Protein AF-A0A8T3VD41-F1 (afdb_monomer)

Sequence (323 aa):
IDLRLQTRGLYPHDEDLFFSSTNHDIENLNEHDHKKLASARAEKAINIWGKHLFPLIDSSELLIKGIRNMPQYDEKRSRSNYYGINGVVDVLTSMKINKTLEQSNLDTYDNKIIEILKKNENFRKRIAESVDEEDYEIIIDYKGMKRPPIEVSDPKSENKWESHKQQILTYSWLRSQQEDSKSIFAGIIFYLNELVPSKEDLALIKEEMKNGLIDERTLEKYKKDFELIDKWRDDDKAPELSNEFKLERSIRIINIDSKEIDKSLEKFDEVVYNIEESLINEMKGCKIQDAWKAEADERTCTACDFRTFCKNNKNKTKDFKIP

Foldseek 3Di:
DCVVCVVVVHHDDPDQAPDPDDPDPLQADAVVPVVSVVVVLVRLCCSPQVVLVVVFFPDAQDKFKDKDAQPPDDPVQFPDRIDMDIDTFGGKGKDFLPLPPDDDDCPPDPRPVVVVLCPDPQLNVVSPVPPPDGMEMEGEEEDQAFQFFPDDPDPLDDPVNLVVLLNRLLVQVRQVVDPPHGHYFKYKYFHSCLSRPHLVSLVVVLVCVVVVRHDPVLCVVQVVQNVQSVPDDSPDRRDDGDNVNSVVSRMDMHGRDPVSSVVSVVVVSVVSNLVRQLVSCVVVVHDNLVSHDPRDDPVCLVVDPCVQPRPPNPCNPPDDDDD

Nearest PDB structures (foldseek):
  3l0a-assembly1_A  TM=4.981E-01  e=1.231E+00  Agathobacter rectalis ATCC 33656
  7muv-assembly1_BC  TM=3.096E-01  e=3.312E+00  Legionella pneumophila
  6y4b-assembly1_A  TM=1.928E-01  e=6.956E+00  Candidatus Glomeribacter gigasporarum BEG34

Mean predicted aligned error: 9.88 Å

Secondary structure (DSSP, 8-state):
-HHHHHHTT----SSS-SS------GGG--GGGHHHHHHHHHHHHIIIIIHHHGGGEEEEEEEEEEEEEPTT--TTT-S-SEEEEEEEEEEEEEEE--SSSS-SSSTTS--HHHHHHHH-HHHHHHHHH-SS-SEEEEEEEEESSPPPPSS-S-TTS--HHHHHHHHHHHHHHHHTTSTT---EEEEEEEEGGGGS--HHHHHHHHHHHHTT-S-HHHHHHTHHHHHHHHH--TTSPPP---HHHHHHHHEEEEE--HHHHHHHHHHHHHHHHHHHHHHHHHHTT--HHHHS-----HHHHHH-GGGGT-TT-S---S-----

Solvent-accessible surface area (backbone atoms only — not comparable to full-atom values): 19086 Å² total; per-residue (Å²): 89,68,68,62,35,46,76,69,75,44,75,82,68,99,53,96,50,92,59,85,82,70,90,63,81,69,68,67,37,44,77,90,45,45,71,62,44,52,50,52,27,51,52,49,42,43,46,63,47,36,74,48,42,62,78,43,57,66,44,63,65,45,78,36,53,43,75,46,72,34,60,89,61,38,91,92,69,46,95,49,71,52,48,78,48,76,49,70,40,54,28,37,26,68,44,70,62,65,82,54,92,71,83,90,79,60,90,87,60,92,41,60,64,58,54,54,46,67,69,33,65,70,45,46,50,48,58,71,68,46,80,86,55,63,52,35,26,36,46,36,42,80,40,95,38,66,67,61,49,81,57,66,93,50,90,87,54,82,52,56,47,56,51,58,49,33,53,50,31,48,49,50,55,26,42,64,66,43,97,86,51,57,58,57,56,35,30,39,40,36,16,42,27,34,72,51,61,30,59,65,51,49,54,49,54,42,50,34,56,77,69,64,30,56,60,66,69,58,49,65,77,42,41,69,51,52,51,44,53,65,72,55,52,92,91,49,81,56,72,92,64,53,67,65,60,24,53,58,57,18,50,43,83,40,80,60,45,71,72,56,30,51,55,35,46,51,54,49,39,52,52,51,36,54,50,51,52,22,51,51,34,39,76,73,68,43,53,66,81,78,28,44,84,86,81,71,54,73,72,55,47,72,74,36,90,59,39,88,78,41,88,77,45,87,74,67,73,89,79,77,81,80,131

Structure (mmCIF, N/CA/C/O backbone):
data_AF-A0A8T3VD41-F1
#
_entry.id   AF-A0A8T3VD41-F1
#
loop_
_atom_site.group_PDB
_atom_site.id
_atom_site.type_symbol
_atom_site.label_atom_id
_atom_site.label_alt_id
_atom_site.label_comp_id
_atom_site.label_asym_id
_atom_site.label_entity_id
_atom_site.label_seq_id
_atom_site.pdbx_PDB_ins_code
_atom_site.Cartn_x
_atom_site.Cartn_y
_atom_site.Cartn_z
_atom_site.occupancy
_atom_site.B_iso_or_equiv
_atom_site.auth_seq_id
_atom_site.auth_comp_id
_atom_site.auth_asym_id
_atom_site.auth_atom_id
_atom_site.pdbx_PDB_model_num
ATOM 1 N N . ILE A 1 1 ? 19.962 18.721 -2.776 1.00 51.31 1 ILE A N 1
ATOM 2 C CA . ILE A 1 1 ? 19.947 17.273 -2.432 1.00 51.31 1 ILE A CA 1
ATOM 3 C C . ILE A 1 1 ? 21.318 16.820 -1.968 1.00 51.31 1 ILE A C 1
ATOM 5 O O . ILE A 1 1 ? 21.396 16.287 -0.872 1.00 51.31 1 ILE A O 1
ATOM 9 N N . ASP A 1 2 ? 22.368 17.115 -2.736 1.00 49.69 2 ASP A N 1
ATOM 10 C CA . ASP A 1 2 ? 23.751 16.765 -2.397 1.00 49.69 2 ASP A CA 1
ATOM 11 C C . ASP A 1 2 ? 24.150 17.241 -0.988 1.00 49.69 2 ASP A C 1
ATOM 13 O O . ASP A 1 2 ? 24.503 16.437 -0.137 1.00 49.69 2 ASP A O 1
ATOM 17 N N . LEU A 1 3 ? 23.862 18.504 -0.649 1.00 47.91 3 LEU A N 1
ATOM 18 C CA . LEU A 1 3 ? 24.084 19.021 0.706 1.00 47.91 3 LEU A CA 1
ATOM 19 C C . LEU A 1 3 ? 23.276 18.279 1.792 1.00 47.91 3 LEU A C 1
ATOM 21 O O . LEU A 1 3 ? 23.789 18.080 2.881 1.00 47.91 3 LEU A O 1
ATOM 25 N N . ARG A 1 4 ? 22.036 17.836 1.517 1.00 46.88 4 ARG A N 1
ATOM 26 C CA . ARG A 1 4 ? 21.167 17.150 2.503 1.00 46.88 4 ARG A CA 1
ATOM 27 C C . ARG A 1 4 ? 21.634 15.706 2.750 1.00 46.88 4 ARG A C 1
ATOM 29 O O . ARG A 1 4 ? 21.608 15.244 3.889 1.00 46.88 4 ARG A O 1
ATOM 36 N N . LEU A 1 5 ? 22.092 15.024 1.697 1.00 50.19 5 LEU A N 1
ATOM 37 C CA . LEU A 1 5 ? 22.715 13.698 1.774 1.00 50.19 5 LEU A CA 1
ATOM 38 C C . LEU A 1 5 ? 24.071 13.779 2.491 1.00 50.19 5 LEU A C 1
ATOM 40 O O . LEU A 1 5 ? 24.277 13.067 3.473 1.00 50.19 5 LEU A O 1
ATOM 44 N N . GLN A 1 6 ? 24.921 14.736 2.107 1.00 53.31 6 GLN A N 1
ATOM 45 C CA . GLN A 1 6 ? 26.216 14.992 2.745 1.00 53.31 6 GLN A CA 1
ATOM 46 C C . GLN A 1 6 ? 26.065 15.382 4.223 1.00 53.31 6 GLN A C 1
ATOM 48 O O . GLN A 1 6 ? 26.784 14.857 5.070 1.00 53.31 6 GLN A O 1
ATOM 53 N N . THR A 1 7 ? 25.075 16.214 4.583 1.00 52.34 7 THR A N 1
ATOM 54 C CA . THR A 1 7 ? 24.789 16.543 5.996 1.00 52.34 7 THR A CA 1
ATOM 55 C C . THR A 1 7 ? 24.324 15.341 6.819 1.00 52.34 7 THR A C 1
ATOM 57 O O . THR A 1 7 ? 24.419 15.373 8.041 1.00 52.34 7 THR A O 1
ATOM 60 N N . ARG A 1 8 ? 23.835 14.276 6.168 1.00 54.41 8 ARG A N 1
ATOM 61 C CA . ARG A 1 8 ? 23.461 12.999 6.797 1.00 54.41 8 ARG A CA 1
ATOM 62 C C . ARG A 1 8 ? 24.555 11.927 6.660 1.00 54.41 8 ARG A C 1
ATOM 64 O O . ARG A 1 8 ? 24.307 10.771 6.985 1.00 54.41 8 ARG A O 1
ATOM 71 N N . GLY A 1 9 ? 25.754 12.293 6.194 1.00 44.72 9 GLY A N 1
ATOM 72 C CA . GLY A 1 9 ? 26.892 11.381 6.027 1.00 44.72 9 GLY A CA 1
ATOM 73 C C . GLY A 1 9 ? 26.771 10.414 4.844 1.00 44.72 9 GLY A C 1
ATOM 74 O O . GLY A 1 9 ? 27.553 9.472 4.748 1.00 44.72 9 GLY A O 1
ATOM 75 N N . LEU A 1 10 ? 25.801 10.631 3.952 1.00 49.81 10 LEU A N 1
ATOM 76 C CA . LEU A 1 10 ? 25.605 9.842 2.742 1.00 49.81 10 LEU A CA 1
ATOM 77 C C . LEU A 1 10 ? 26.277 10.569 1.576 1.00 49.81 10 LEU A C 1
ATOM 79 O O . LEU A 1 10 ? 25.821 11.629 1.151 1.00 49.81 10 LEU A O 1
ATOM 83 N N . TYR A 1 11 ? 27.363 9.996 1.067 1.00 55.25 11 TYR A N 1
ATOM 84 C CA . TYR A 1 11 ? 28.065 10.495 -0.112 1.00 55.25 11 TYR A CA 1
ATOM 85 C C . TYR A 1 11 ? 27.553 9.715 -1.327 1.00 55.25 11 TYR A C 1
ATOM 87 O O . TYR A 1 11 ? 27.886 8.534 -1.449 1.00 55.25 11 TYR A O 1
ATOM 95 N N . PRO A 1 12 ? 26.689 10.298 -2.179 1.00 49.88 12 PRO A N 1
ATOM 96 C CA . PRO A 1 12 ? 26.281 9.622 -3.404 1.00 49.88 12 PRO A CA 1
ATOM 97 C C . PRO A 1 12 ? 27.532 9.354 -4.253 1.00 49.88 12 PRO A C 1
ATOM 99 O O . PRO A 1 12 ? 28.329 10.259 -4.482 1.00 49.88 12 PRO A O 1
ATOM 102 N N . HIS A 1 13 ? 27.739 8.099 -4.657 1.00 47.66 13 HIS A N 1
ATOM 103 C CA . HIS A 1 13 ? 28.838 7.739 -5.551 1.00 47.66 13 HIS A CA 1
ATOM 104 C C . HIS A 1 13 ? 28.592 8.356 -6.937 1.00 47.66 13 HIS A C 1
ATOM 106 O O . HIS A 1 13 ? 27.463 8.337 -7.421 1.00 47.66 13 HIS A O 1
ATOM 112 N N . ASP A 1 14 ? 29.652 8.855 -7.578 1.00 52.25 14 ASP A N 1
ATOM 113 C CA . ASP A 1 14 ? 29.629 9.458 -8.925 1.00 52.25 14 ASP A CA 1
ATOM 114 C C . ASP A 1 14 ? 29.294 8.471 -10.068 1.00 52.25 14 ASP A C 1
ATOM 116 O O . ASP A 1 14 ? 29.260 8.864 -11.232 1.00 52.25 14 ASP A O 1
ATOM 120 N N . GLU A 1 15 ? 29.007 7.200 -9.769 1.00 52.16 15 GLU A N 1
ATOM 121 C CA . GLU A 1 15 ? 28.571 6.209 -10.757 1.00 52.16 15 GLU A CA 1
ATOM 122 C C . GLU A 1 15 ? 27.227 5.590 -10.344 1.00 52.16 15 GLU A C 1
ATOM 124 O O . GLU A 1 15 ? 27.006 5.279 -9.176 1.00 52.16 15 GLU A O 1
ATOM 129 N N . ASP A 1 16 ? 26.333 5.437 -11.327 1.00 52.41 16 ASP A N 1
ATOM 130 C CA . ASP A 1 16 ? 24.881 5.170 -11.291 1.00 52.41 16 ASP A CA 1
ATOM 131 C C . ASP A 1 16 ? 24.367 3.931 -10.511 1.00 52.41 16 ASP A C 1
ATOM 133 O O . ASP A 1 16 ? 23.236 3.478 -10.725 1.00 52.41 16 ASP A O 1
ATOM 137 N N . LEU A 1 17 ? 25.149 3.349 -9.603 1.00 50.03 17 LEU A N 1
ATOM 138 C CA . LEU A 1 17 ? 24.827 2.115 -8.897 1.00 50.03 17 LEU A CA 1
ATOM 139 C C . LEU A 1 17 ? 25.284 2.166 -7.430 1.00 50.03 17 LEU A C 1
ATOM 141 O O . LEU A 1 17 ? 26.463 2.324 -7.133 1.00 50.03 17 LEU A O 1
ATOM 145 N N . PHE A 1 18 ? 24.357 1.930 -6.496 1.00 51.09 18 PHE A N 1
ATOM 146 C CA . PHE A 1 18 ? 24.682 1.704 -5.079 1.00 51.09 18 PHE A CA 1
ATOM 147 C C . PHE A 1 18 ? 25.322 0.321 -4.845 1.00 51.09 18 PHE A C 1
ATOM 149 O O . PHE A 1 18 ? 25.942 0.095 -3.808 1.00 51.09 18 PHE A O 1
ATOM 156 N N . PHE A 1 19 ? 25.192 -0.595 -5.812 1.00 48.22 19 PHE A N 1
ATOM 157 C CA . PHE A 1 19 ? 25.800 -1.927 -5.823 1.00 48.22 19 PHE A CA 1
ATOM 158 C C . PHE A 1 19 ? 26.311 -2.257 -7.229 1.00 48.22 19 PHE A C 1
ATOM 160 O O . PHE A 1 19 ? 25.557 -2.119 -8.192 1.00 48.22 19 PHE A O 1
ATOM 167 N N . SER A 1 20 ? 27.560 -2.722 -7.369 1.00 46.75 20 SER A N 1
ATOM 168 C CA . SER A 1 20 ? 28.065 -3.174 -8.672 1.00 46.75 20 SER A CA 1
ATOM 169 C C . SER A 1 20 ? 27.221 -4.350 -9.157 1.00 46.75 20 SER A C 1
ATOM 171 O O . SER A 1 20 ? 27.163 -5.375 -8.472 1.00 46.75 20 SER A O 1
ATOM 173 N N . SER A 1 21 ? 26.607 -4.216 -10.333 1.00 44.81 21 SER A N 1
ATOM 174 C CA . SER A 1 21 ? 25.837 -5.285 -10.963 1.00 44.81 21 SER A CA 1
ATOM 175 C C . SER A 1 21 ? 26.750 -6.483 -11.191 1.00 44.81 21 SER A C 1
ATOM 177 O O . SER A 1 21 ? 27.551 -6.511 -12.125 1.00 44.81 21 SER A O 1
ATOM 179 N N . THR A 1 22 ? 26.663 -7.485 -10.324 1.00 44.53 22 THR A N 1
ATOM 180 C CA . THR A 1 22 ? 27.195 -8.797 -10.673 1.00 44.53 22 THR A CA 1
ATOM 181 C C . THR A 1 22 ? 26.236 -9.354 -11.717 1.00 44.53 22 THR A C 1
ATOM 183 O O . THR A 1 22 ? 25.034 -9.424 -11.474 1.00 44.53 22 THR A O 1
ATOM 186 N N . ASN A 1 23 ? 26.746 -9.661 -12.915 1.00 43.88 23 ASN A N 1
ATOM 187 C CA . ASN A 1 23 ? 26.006 -10.302 -14.008 1.00 43.88 23 ASN A CA 1
ATOM 188 C C . ASN A 1 23 ? 25.562 -11.712 -13.585 1.00 43.88 23 ASN A C 1
ATOM 190 O O . ASN A 1 23 ? 26.084 -12.723 -14.049 1.00 43.88 23 ASN A O 1
ATOM 194 N N . HIS A 1 24 ? 24.637 -11.792 -12.643 1.00 49.75 24 HIS A N 1
ATOM 195 C CA . HIS A 1 24 ? 23.852 -12.978 -12.406 1.00 49.75 24 HIS A CA 1
ATOM 196 C C . HIS A 1 24 ? 22.728 -12.977 -13.440 1.00 49.75 24 HIS A C 1
ATOM 198 O O . HIS A 1 24 ? 22.144 -11.928 -13.712 1.00 49.75 24 HIS A O 1
ATOM 204 N N . ASP A 1 25 ? 22.429 -14.139 -14.023 1.00 54.84 25 ASP A N 1
ATOM 205 C CA . ASP A 1 25 ? 21.237 -14.364 -14.848 1.00 54.84 25 ASP A CA 1
ATOM 206 C C . ASP A 1 25 ? 19.974 -14.185 -13.978 1.00 54.84 25 ASP A C 1
ATOM 208 O O . ASP A 1 25 ? 19.324 -15.140 -13.560 1.00 54.84 25 ASP A O 1
ATOM 212 N N . ILE A 1 26 ? 19.656 -12.932 -13.644 1.00 58.88 26 ILE A N 1
ATOM 213 C CA . ILE A 1 26 ? 18.517 -12.516 -12.815 1.00 58.88 26 ILE A CA 1
ATOM 214 C C . ILE A 1 26 ? 17.196 -12.752 -13.567 1.00 58.88 26 ILE A C 1
ATOM 216 O O . ILE A 1 26 ? 16.134 -12.866 -12.963 1.00 58.88 26 ILE A O 1
ATOM 220 N N . GLU A 1 27 ? 17.268 -12.883 -14.891 1.00 56.31 27 GLU A N 1
ATOM 221 C CA . GLU A 1 27 ? 16.129 -13.019 -15.799 1.00 56.31 27 GLU A CA 1
ATOM 222 C C . GLU A 1 27 ? 15.456 -14.398 -15.770 1.00 56.31 27 GLU A C 1
ATOM 224 O O . GLU A 1 27 ? 14.461 -14.585 -16.451 1.00 56.31 27 GLU A O 1
ATOM 229 N N . ASN A 1 28 ? 15.966 -15.377 -15.015 1.00 63.16 28 ASN A N 1
ATOM 230 C CA . ASN A 1 28 ? 15.421 -16.745 -14.983 1.00 63.16 28 ASN A CA 1
ATOM 231 C C . ASN A 1 28 ? 15.150 -17.268 -13.566 1.00 63.16 28 ASN A C 1
ATOM 233 O O . ASN A 1 28 ? 15.200 -18.472 -13.319 1.00 63.16 28 ASN A O 1
ATOM 237 N N . LEU A 1 29 ? 14.896 -16.368 -12.620 1.00 70.44 29 LEU A N 1
ATOM 238 C CA . LEU A 1 29 ? 14.692 -16.740 -11.225 1.00 70.44 29 LEU A CA 1
ATOM 239 C C . LEU A 1 29 ? 13.253 -17.214 -10.967 1.00 70.44 29 LEU A C 1
ATOM 241 O O . LEU A 1 29 ? 12.282 -16.553 -11.343 1.00 70.44 29 LEU A O 1
ATOM 245 N N . ASN A 1 30 ? 13.143 -18.337 -10.260 1.00 71.06 30 ASN A N 1
ATOM 246 C CA . ASN A 1 30 ? 11.885 -18.888 -9.752 1.00 71.06 30 ASN A CA 1
ATOM 247 C C . ASN A 1 30 ? 11.777 -18.631 -8.243 1.00 71.06 30 ASN A C 1
ATOM 249 O O . ASN A 1 30 ? 12.790 -18.409 -7.570 1.00 71.06 30 ASN A O 1
ATOM 253 N N . GLU A 1 31 ? 10.576 -18.740 -7.672 1.00 69.62 31 GLU A N 1
ATOM 254 C CA . GLU A 1 31 ? 10.380 -18.583 -6.220 1.00 69.62 31 GLU A CA 1
ATOM 255 C C . GLU A 1 31 ? 11.179 -19.602 -5.384 1.00 69.62 31 GLU A C 1
ATOM 257 O O . GLU A 1 31 ? 11.564 -19.320 -4.246 1.00 69.62 31 GLU A O 1
ATOM 262 N N . HIS A 1 32 ? 11.514 -20.762 -5.957 1.00 62.81 32 HIS A N 1
ATOM 263 C CA . HIS A 1 32 ? 12.369 -21.764 -5.314 1.00 62.81 32 HIS A CA 1
ATOM 264 C C . HIS A 1 32 ? 13.800 -21.260 -5.029 1.00 62.81 32 HIS A C 1
ATOM 266 O O . HIS A 1 32 ? 14.394 -21.645 -4.018 1.00 62.81 32 HIS A O 1
ATOM 272 N N . ASP A 1 33 ? 14.315 -20.319 -5.828 1.00 65.06 33 ASP A N 1
ATOM 273 C CA . ASP A 1 33 ? 15.608 -19.646 -5.632 1.00 65.06 33 ASP A CA 1
ATOM 274 C C . ASP A 1 33 ? 15.483 -18.389 -4.749 1.00 65.06 33 ASP A C 1
ATOM 276 O O . ASP A 1 33 ? 16.160 -17.377 -4.960 1.00 65.06 33 ASP A O 1
ATOM 280 N N . HIS A 1 34 ? 14.621 -18.449 -3.726 1.00 63.72 34 HIS A N 1
ATOM 281 C CA . HIS A 1 34 ? 14.201 -17.311 -2.899 1.00 63.72 34 HIS A CA 1
ATOM 282 C C . HIS A 1 34 ? 15.337 -16.379 -2.446 1.00 63.72 34 HIS A C 1
ATOM 284 O O . HIS A 1 34 ? 15.158 -15.165 -2.455 1.00 63.72 34 HIS A O 1
ATOM 290 N N . LYS A 1 35 ? 16.521 -16.904 -2.088 1.00 65.81 35 LYS A N 1
ATOM 291 C CA . LYS A 1 35 ? 17.666 -16.071 -1.673 1.00 65.81 35 LYS A CA 1
ATOM 292 C C . LYS A 1 35 ? 18.193 -15.201 -2.811 1.00 65.81 35 LYS A C 1
ATOM 294 O O . LYS A 1 35 ? 18.404 -14.012 -2.610 1.00 65.81 35 LYS A O 1
ATOM 299 N N . LYS A 1 36 ? 18.376 -15.775 -4.004 1.00 78.44 36 LYS A N 1
ATOM 300 C CA . LYS A 1 36 ? 18.867 -15.040 -5.179 1.00 78.44 36 LYS A CA 1
ATOM 301 C C . LYS A 1 36 ? 17.829 -14.032 -5.660 1.00 78.44 36 LYS A C 1
ATOM 303 O O . LYS A 1 36 ? 18.179 -12.897 -5.959 1.00 78.44 36 LYS A O 1
ATOM 308 N N . LEU A 1 37 ? 16.557 -14.430 -5.673 1.00 81.19 37 LEU A N 1
ATOM 309 C CA . LEU A 1 37 ? 15.448 -13.574 -6.093 1.00 81.19 37 LEU A CA 1
ATOM 310 C C . LEU A 1 37 ? 15.221 -12.399 -5.136 1.00 81.19 37 LEU A C 1
ATOM 312 O O . LEU A 1 37 ? 15.071 -11.266 -5.589 1.00 81.19 37 LEU A O 1
ATOM 316 N N . ALA A 1 38 ? 15.257 -12.636 -3.823 1.00 80.69 38 ALA A N 1
ATOM 317 C CA . ALA A 1 38 ? 15.150 -11.572 -2.828 1.00 80.69 38 ALA A CA 1
ATOM 318 C C . ALA A 1 38 ? 16.315 -10.577 -2.938 1.00 80.69 38 ALA A C 1
ATOM 320 O O . ALA A 1 38 ? 16.079 -9.370 -2.959 1.00 80.69 38 ALA A O 1
ATOM 321 N N . SER A 1 39 ? 17.553 -11.068 -3.077 1.00 82.81 39 SER A N 1
ATOM 322 C CA . SER A 1 39 ? 18.726 -10.213 -3.289 1.00 82.81 39 SER A CA 1
ATOM 323 C C . SER A 1 39 ? 18.621 -9.399 -4.579 1.00 82.81 39 SER A C 1
ATOM 325 O O . SER A 1 39 ? 18.827 -8.191 -4.539 1.00 82.81 39 SER A O 1
ATOM 327 N N . ALA A 1 40 ? 18.226 -10.018 -5.696 1.00 85.19 40 ALA A N 1
ATOM 328 C CA . ALA A 1 40 ? 18.072 -9.327 -6.974 1.00 85.19 40 ALA A CA 1
ATOM 329 C C . ALA A 1 40 ? 16.982 -8.243 -6.931 1.00 85.19 40 ALA A C 1
ATOM 331 O O . ALA A 1 40 ? 17.179 -7.141 -7.445 1.00 85.19 40 ALA A O 1
ATOM 332 N N . ARG A 1 41 ? 15.842 -8.527 -6.282 1.00 88.94 41 ARG A N 1
ATOM 333 C CA . ARG A 1 41 ? 14.764 -7.547 -6.072 1.00 88.94 41 ARG A CA 1
ATOM 334 C C . ARG A 1 41 ? 15.229 -6.381 -5.205 1.00 88.94 41 ARG A C 1
ATOM 336 O O . ARG A 1 41 ? 14.977 -5.235 -5.566 1.00 88.94 41 ARG A O 1
ATOM 343 N N . ALA A 1 42 ? 15.929 -6.654 -4.103 1.00 87.62 42 ALA A N 1
ATOM 344 C CA . ALA A 1 42 ? 16.472 -5.615 -3.231 1.00 87.62 42 ALA A CA 1
ATOM 345 C C . ALA A 1 42 ? 17.497 -4.736 -3.965 1.00 87.62 42 ALA A C 1
ATOM 347 O O . ALA A 1 42 ? 17.388 -3.512 -3.944 1.00 87.62 42 ALA A O 1
ATOM 348 N N . GLU A 1 43 ? 18.443 -5.349 -4.679 1.00 86.62 43 GLU A N 1
ATOM 349 C CA . GLU A 1 43 ? 19.454 -4.637 -5.462 1.00 86.62 43 GLU A CA 1
ATOM 350 C C . GLU A 1 43 ? 18.809 -3.746 -6.532 1.00 86.62 43 GLU A C 1
ATOM 352 O O . GLU A 1 43 ? 19.117 -2.554 -6.626 1.00 86.62 43 GLU A O 1
ATOM 357 N N . LYS A 1 44 ? 17.859 -4.285 -7.310 1.00 89.81 44 LYS A N 1
ATOM 358 C CA . LYS A 1 44 ? 17.145 -3.492 -8.318 1.00 89.81 44 LYS A CA 1
ATOM 359 C C . LYS A 1 44 ? 16.306 -2.385 -7.699 1.00 89.81 44 LYS A C 1
ATOM 361 O O . LYS A 1 44 ? 16.323 -1.280 -8.233 1.00 89.81 44 LYS A O 1
ATOM 366 N N . ALA A 1 45 ? 15.631 -2.628 -6.580 1.00 91.75 45 ALA A N 1
ATOM 367 C CA . ALA A 1 45 ? 14.868 -1.599 -5.881 1.00 91.75 45 ALA A CA 1
ATOM 368 C C . ALA A 1 45 ? 15.756 -0.439 -5.412 1.00 91.75 45 ALA A C 1
ATOM 370 O O . ALA A 1 45 ? 15.404 0.720 -5.626 1.00 91.75 45 ALA A O 1
ATOM 371 N N . ILE A 1 46 ? 16.925 -0.727 -4.834 1.00 89.00 46 ILE A N 1
ATOM 372 C CA . ILE A 1 46 ? 17.852 0.312 -4.365 1.00 89.00 46 ILE A CA 1
ATOM 373 C C . ILE A 1 46 ? 18.431 1.098 -5.548 1.00 89.00 46 ILE A C 1
ATOM 375 O O . ILE A 1 46 ? 18.431 2.328 -5.529 1.00 89.00 46 ILE A O 1
ATOM 379 N N . ASN A 1 47 ? 18.864 0.413 -6.606 1.00 87.31 47 ASN A N 1
ATOM 380 C CA . ASN A 1 47 ? 19.459 1.071 -7.771 1.00 87.31 47 ASN A CA 1
ATOM 381 C C . ASN A 1 47 ? 18.440 1.892 -8.584 1.00 87.31 47 ASN A C 1
ATOM 383 O O . ASN A 1 47 ? 18.788 2.923 -9.161 1.00 87.31 47 ASN A O 1
ATOM 387 N N . ILE A 1 48 ? 17.177 1.460 -8.626 1.00 90.62 48 ILE A N 1
ATOM 388 C CA . ILE A 1 48 ? 16.117 2.142 -9.375 1.00 90.62 48 ILE A CA 1
ATOM 389 C C . ILE A 1 48 ? 15.425 3.200 -8.515 1.00 90.62 48 ILE A C 1
ATOM 391 O O . ILE A 1 48 ? 15.463 4.382 -8.850 1.00 90.62 48 ILE A O 1
ATOM 395 N N . TRP A 1 49 ? 14.790 2.797 -7.413 1.00 92.25 49 TRP A N 1
ATOM 396 C CA . TRP A 1 49 ? 14.003 3.699 -6.572 1.00 92.25 49 TRP A CA 1
ATOM 397 C C . TRP A 1 49 ? 14.828 4.351 -5.472 1.00 92.25 49 TRP A C 1
ATOM 399 O O . TRP A 1 49 ? 14.582 5.515 -5.171 1.00 92.25 49 TRP A O 1
ATOM 409 N N . GLY A 1 50 ? 15.827 3.664 -4.909 1.00 88.94 50 GLY A N 1
ATOM 410 C CA . GLY A 1 50 ? 16.629 4.176 -3.790 1.00 88.94 50 GLY A CA 1
ATOM 411 C C . GLY A 1 50 ? 17.263 5.539 -4.076 1.00 88.94 50 GLY A C 1
ATOM 412 O O . GLY A 1 50 ? 17.127 6.455 -3.266 1.00 88.94 50 GLY A O 1
ATOM 413 N N . LYS A 1 51 ? 17.831 5.735 -5.274 1.00 83.81 51 LYS A N 1
ATOM 414 C CA . LYS A 1 51 ? 18.410 7.027 -5.691 1.00 83.81 51 LYS A CA 1
ATOM 415 C C . LYS A 1 51 ? 17.404 8.186 -5.692 1.00 83.81 51 LYS A C 1
ATOM 417 O O . LYS A 1 51 ? 17.743 9.311 -5.337 1.00 83.81 51 LYS A O 1
ATOM 422 N N . HIS A 1 52 ? 16.148 7.906 -6.033 1.00 86.19 52 HIS A N 1
ATOM 423 C CA . HIS A 1 52 ? 15.075 8.900 -6.043 1.00 86.19 52 HIS A CA 1
ATOM 424 C C . HIS A 1 52 ? 14.406 9.051 -4.674 1.00 86.19 52 HIS A C 1
ATOM 426 O O . HIS A 1 52 ? 13.921 10.130 -4.341 1.00 86.19 52 HIS A O 1
ATOM 432 N N . LEU A 1 53 ? 14.391 7.992 -3.870 1.00 89.31 53 LEU A N 1
ATOM 433 C CA . LEU A 1 53 ? 13.672 7.942 -2.609 1.00 89.31 53 LEU A CA 1
ATOM 434 C C . LEU A 1 53 ? 14.499 8.457 -1.436 1.00 89.31 53 LEU A C 1
ATOM 436 O O . LEU A 1 53 ? 14.000 9.276 -0.674 1.00 89.31 53 LEU A O 1
ATOM 440 N N . PHE A 1 54 ? 15.768 8.057 -1.310 1.00 86.88 54 PHE A N 1
ATOM 441 C CA . PHE A 1 54 ? 16.633 8.462 -0.194 1.00 86.88 54 PHE A CA 1
ATOM 442 C C . PHE A 1 54 ? 16.706 9.982 0.023 1.00 86.88 54 PHE A C 1
ATOM 444 O O . PHE A 1 54 ? 16.620 10.411 1.175 1.00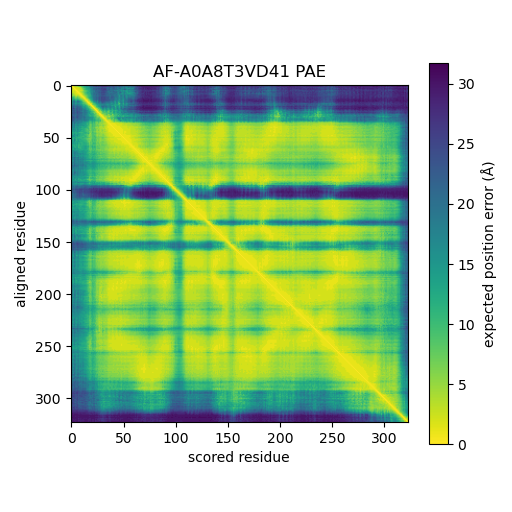 86.88 54 PHE A O 1
ATOM 451 N N . PRO A 1 55 ? 16.775 10.830 -1.024 1.00 83.81 55 PRO A N 1
ATOM 452 C CA . PRO A 1 55 ? 16.725 12.284 -0.853 1.00 83.81 55 PRO A CA 1
ATOM 453 C C . PRO A 1 55 ? 15.413 12.825 -0.270 1.00 83.81 55 PRO A C 1
ATOM 455 O O . PRO A 1 55 ? 15.392 13.945 0.247 1.00 83.81 55 PRO A O 1
ATOM 458 N N . LEU A 1 56 ? 14.323 12.070 -0.416 1.00 85.25 56 LEU A N 1
ATOM 459 C CA . LEU A 1 56 ? 12.968 12.443 -0.019 1.00 85.25 56 LEU A CA 1
ATOM 460 C C . LEU A 1 56 ? 12.588 11.901 1.365 1.00 85.25 56 LEU A C 1
ATOM 462 O O . LEU A 1 56 ? 11.589 12.351 1.922 1.00 85.25 56 LEU A O 1
ATOM 466 N N . ILE A 1 57 ? 13.346 10.958 1.933 1.00 87.81 57 ILE A N 1
ATOM 467 C CA . ILE A 1 57 ? 13.049 10.404 3.260 1.00 87.81 57 ILE A CA 1
ATOM 468 C C . ILE A 1 57 ? 13.215 11.505 4.307 1.00 87.81 57 ILE A C 1
ATOM 470 O O . ILE A 1 57 ? 14.308 12.048 4.505 1.00 87.81 57 ILE A O 1
ATOM 474 N N . ASP A 1 58 ? 12.127 11.820 4.999 1.00 89.00 58 ASP A N 1
ATOM 475 C CA . ASP A 1 58 ? 12.163 12.668 6.181 1.00 89.00 58 ASP A CA 1
ATOM 476 C C . ASP A 1 58 ? 12.272 11.813 7.443 1.00 89.00 58 ASP A C 1
ATOM 478 O O . ASP A 1 58 ? 13.204 12.005 8.222 1.00 89.00 58 ASP A O 1
ATOM 482 N N . SER A 1 59 ? 11.405 10.800 7.548 1.00 91.38 59 SER A N 1
ATOM 483 C CA . SER A 1 59 ? 11.413 9.768 8.588 1.00 91.38 59 SER A CA 1
ATOM 484 C C . SER A 1 59 ? 11.165 8.381 7.985 1.00 91.38 59 SER A C 1
ATOM 486 O O . SER A 1 59 ? 10.508 8.253 6.952 1.00 91.38 59 SER A O 1
ATOM 488 N N . SER A 1 60 ? 11.666 7.337 8.642 1.00 92.62 60 SER A N 1
ATOM 489 C CA . SER A 1 60 ? 11.413 5.930 8.307 1.00 92.62 60 SER A CA 1
ATOM 490 C C . SER A 1 60 ? 10.932 5.167 9.536 1.00 92.62 60 SER A C 1
ATOM 492 O O . SER A 1 60 ? 11.333 5.512 10.647 1.00 92.62 60 SER A O 1
ATOM 494 N N . GLU A 1 61 ? 10.112 4.136 9.332 1.00 93.06 61 GLU A N 1
ATOM 495 C CA . GLU A 1 61 ? 9.511 3.317 10.400 1.00 93.06 61 GLU A CA 1
ATOM 496 C C . GLU A 1 61 ? 8.794 4.163 11.470 1.00 93.06 61 GLU A C 1
ATOM 498 O O . GLU A 1 61 ? 8.932 3.966 12.679 1.00 93.06 61 GLU A O 1
ATOM 503 N N . LEU A 1 62 ? 8.023 5.155 11.018 1.00 93.88 62 LEU A N 1
ATOM 504 C CA . LEU A 1 62 ? 7.352 6.096 11.905 1.00 93.88 62 LEU A CA 1
ATOM 505 C C . LEU A 1 62 ? 6.148 5.430 12.576 1.00 93.88 62 LEU A C 1
ATOM 507 O O . LEU A 1 62 ? 5.169 5.067 11.918 1.00 93.88 62 LEU A O 1
ATOM 511 N N . LEU A 1 63 ? 6.203 5.330 13.902 1.00 95.56 63 LEU A N 1
ATOM 512 C CA . LEU A 1 63 ? 5.084 4.878 14.721 1.00 95.56 63 LEU A CA 1
ATOM 513 C C . LEU A 1 63 ? 4.014 5.968 14.803 1.00 95.56 63 LEU A C 1
ATOM 515 O O . LEU A 1 63 ? 4.278 7.085 15.242 1.00 95.56 63 LEU A O 1
ATOM 519 N N . ILE A 1 64 ? 2.789 5.613 14.435 1.00 95.56 64 ILE A N 1
ATOM 520 C CA . ILE A 1 64 ? 1.620 6.495 14.468 1.00 95.56 64 ILE A CA 1
ATOM 521 C C . ILE A 1 64 ? 0.493 5.830 15.252 1.00 95.56 64 ILE A C 1
ATOM 523 O O . ILE A 1 64 ? 0.310 4.612 15.197 1.00 95.56 64 ILE A O 1
ATOM 527 N N . LYS A 1 65 ? -0.264 6.630 16.004 1.00 95.50 65 LYS A N 1
ATOM 528 C CA . LYS A 1 65 ? -1.337 6.133 16.872 1.00 95.50 65 LYS A CA 1
ATOM 529 C C . LYS A 1 65 ? -2.527 7.077 16.911 1.00 95.50 65 LYS A C 1
ATOM 531 O O . LYS A 1 65 ? -2.366 8.291 16.857 1.00 95.50 65 LYS A O 1
ATOM 536 N N . GLY A 1 66 ? -3.714 6.520 17.069 1.00 94.94 66 GLY A N 1
ATOM 537 C CA . GLY A 1 66 ? -4.951 7.275 17.191 1.00 94.94 66 GLY A CA 1
ATOM 538 C C . GLY A 1 66 ? -5.987 6.497 17.982 1.00 94.94 66 GLY A C 1
ATOM 539 O O . GLY A 1 66 ? -5.836 5.300 18.230 1.00 94.94 66 GLY A O 1
ATOM 540 N N . ILE A 1 67 ? -7.045 7.187 18.384 1.00 95.69 67 ILE A N 1
ATOM 541 C CA . ILE A 1 67 ? -8.193 6.587 19.061 1.00 95.69 67 ILE A CA 1
ATOM 542 C C . ILE A 1 67 ? -9.461 6.902 18.278 1.00 9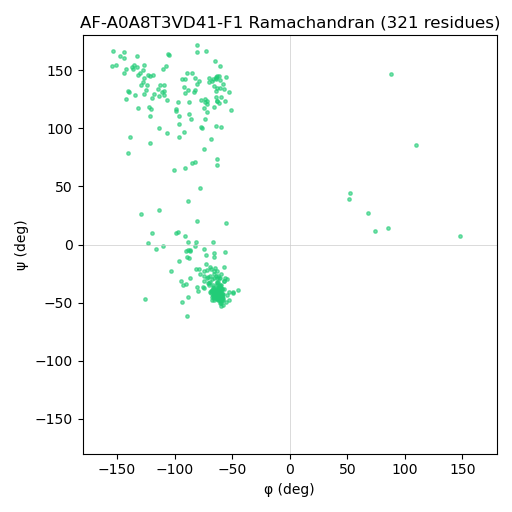5.69 67 ILE A C 1
ATOM 544 O O . ILE A 1 67 ? -9.582 7.970 17.679 1.00 95.69 67 ILE A O 1
ATOM 548 N N . ARG A 1 68 ? -10.407 5.968 18.283 1.00 95.75 68 ARG A N 1
ATOM 549 C CA . ARG A 1 68 ? -11.735 6.140 17.686 1.00 95.75 68 ARG A CA 1
ATOM 550 C C . ARG A 1 68 ? -12.799 5.614 18.631 1.00 95.75 68 ARG A C 1
ATOM 552 O O . ARG A 1 68 ? -12.531 4.743 19.457 1.00 95.75 68 ARG A O 1
ATOM 559 N N . ASN A 1 69 ? -14.007 6.150 18.501 1.00 96.69 69 ASN A N 1
ATOM 560 C CA . ASN A 1 69 ? -15.160 5.682 19.263 1.00 96.69 69 ASN A CA 1
ATOM 561 C C . ASN A 1 69 ? -15.499 4.243 18.880 1.00 96.69 69 ASN A C 1
ATOM 563 O O . ASN A 1 69 ? -15.416 3.879 17.712 1.00 96.69 69 ASN A O 1
ATOM 567 N N . MET A 1 70 ? -15.918 3.445 19.857 1.00 96.81 70 MET A N 1
ATOM 568 C CA . MET A 1 70 ? -16.324 2.067 19.618 1.00 96.81 70 MET A CA 1
ATOM 569 C C . MET A 1 70 ? -17.551 2.036 18.687 1.00 96.81 70 MET A C 1
ATOM 571 O O . MET A 1 70 ? -18.571 2.660 19.009 1.00 96.81 70 MET A O 1
ATOM 575 N N . PRO A 1 71 ? -17.490 1.331 17.544 1.00 95.12 71 PRO A N 1
ATOM 576 C CA . PRO A 1 71 ? -18.641 1.175 16.663 1.00 95.12 71 PRO A CA 1
ATOM 577 C C . PRO A 1 71 ? -19.788 0.467 17.390 1.00 95.12 71 PRO A C 1
ATOM 579 O O . PRO A 1 71 ? -19.581 -0.538 18.065 1.00 95.12 71 PRO A O 1
ATOM 582 N N . GLN A 1 72 ? -21.006 0.999 17.240 1.00 94.12 72 GLN A N 1
ATOM 583 C CA . GLN A 1 72 ? -22.223 0.489 17.893 1.00 94.12 72 GLN A CA 1
ATOM 584 C C . GLN A 1 72 ? -22.090 0.312 19.419 1.00 94.12 72 GLN A C 1
ATOM 586 O O . GLN A 1 72 ? -22.583 -0.662 19.986 1.00 94.12 72 GLN A O 1
ATOM 591 N N . TYR A 1 73 ? -21.412 1.253 20.081 1.00 95.62 73 TYR A N 1
ATOM 592 C CA . TYR A 1 73 ? -21.215 1.230 21.527 1.00 95.62 73 TYR A CA 1
ATOM 593 C C . TYR A 1 73 ? -22.527 1.088 22.318 1.00 95.62 73 TYR A C 1
ATOM 595 O O . TYR A 1 73 ? -23.476 1.848 22.122 1.00 95.62 73 TYR A O 1
ATOM 603 N N . ASP A 1 74 ? -22.529 0.158 23.273 1.00 94.56 74 ASP A N 1
ATOM 604 C CA . ASP A 1 74 ? -23.566 -0.020 24.288 1.00 94.56 74 ASP A CA 1
ATOM 605 C C . ASP A 1 74 ? -22.894 -0.153 25.659 1.00 94.56 74 ASP A C 1
ATOM 607 O O . ASP A 1 74 ? -22.165 -1.108 25.914 1.00 94.56 74 ASP A O 1
ATOM 611 N N . GLU A 1 75 ? -23.168 0.785 26.565 1.00 93.44 75 GLU A N 1
ATOM 612 C CA . GLU A 1 75 ? -22.586 0.841 27.913 1.00 93.44 75 GLU A CA 1
ATOM 613 C C . GLU A 1 75 ? -22.771 -0.454 28.721 1.00 93.44 75 GLU A C 1
ATOM 615 O O . GLU A 1 75 ? -21.930 -0.796 29.551 1.00 93.44 75 GLU A O 1
ATOM 620 N N . LYS A 1 76 ? -23.849 -1.209 28.476 1.00 92.25 76 LYS A N 1
ATOM 621 C CA . LYS A 1 76 ? -24.141 -2.452 29.208 1.00 92.25 76 LYS A CA 1
ATOM 622 C C . LYS A 1 76 ? -23.488 -3.686 28.596 1.00 92.25 76 LYS A C 1
ATOM 624 O O . LYS A 1 76 ? -23.532 -4.756 29.206 1.00 92.25 76 LYS A O 1
ATOM 629 N N . ARG A 1 77 ? -22.955 -3.571 27.380 1.00 92.31 77 ARG A N 1
ATOM 630 C CA . ARG A 1 77 ? -22.517 -4.711 26.569 1.00 92.31 77 ARG A CA 1
ATOM 631 C C . ARG A 1 77 ? -21.070 -4.582 26.106 1.00 92.31 77 ARG A C 1
ATOM 633 O O . ARG A 1 77 ? -20.336 -5.564 26.184 1.00 92.31 77 ARG A O 1
ATOM 640 N N . SER A 1 78 ? -20.690 -3.421 25.589 1.00 92.88 78 SER A N 1
ATOM 641 C CA . SER A 1 78 ? -19.360 -3.140 25.057 1.00 92.88 78 SER A CA 1
ATOM 642 C C . SER A 1 78 ? -18.326 -3.081 26.173 1.00 92.88 78 SER A C 1
ATOM 644 O O . SER A 1 78 ? -18.578 -2.562 27.259 1.00 92.88 78 SER A O 1
ATOM 646 N N . ARG A 1 79 ? -17.122 -3.571 25.886 1.00 94.06 79 ARG A N 1
ATOM 647 C CA . ARG A 1 79 ? -16.022 -3.610 26.861 1.00 94.06 79 ARG A CA 1
ATOM 648 C C . ARG A 1 79 ? -15.322 -2.258 27.025 1.00 94.06 79 ARG A C 1
ATOM 650 O O . ARG A 1 79 ? -14.650 -2.037 28.026 1.00 94.06 79 ARG A O 1
ATOM 657 N N . SER A 1 80 ? -15.458 -1.370 26.041 1.00 94.94 80 SER A N 1
ATOM 658 C CA . SER A 1 80 ? -14.884 -0.020 26.017 1.00 94.94 80 SER A CA 1
ATOM 659 C C . SER A 1 80 ? -15.724 0.893 25.117 1.00 94.94 80 SER A C 1
ATOM 661 O O . SER A 1 80 ? -16.362 0.417 24.180 1.00 94.94 80 SER A O 1
ATOM 663 N N . ASN A 1 81 ? -15.709 2.203 25.377 1.00 96.31 81 ASN A N 1
ATOM 664 C CA . ASN A 1 81 ? -16.331 3.224 24.523 1.00 96.31 81 ASN A CA 1
ATOM 665 C C . ASN A 1 81 ? -15.415 3.721 23.391 1.00 96.31 81 ASN A C 1
ATOM 667 O O . ASN A 1 81 ? -15.864 4.475 22.530 1.00 96.31 81 ASN A O 1
ATOM 671 N N . TYR A 1 82 ? -14.157 3.281 23.360 1.00 96.38 82 TYR A N 1
ATOM 672 C CA . TYR A 1 82 ? -13.196 3.565 22.293 1.00 96.38 82 TYR A CA 1
ATOM 673 C C . TYR A 1 82 ? -12.277 2.369 22.029 1.00 96.38 82 TYR A C 1
ATOM 675 O O . TYR A 1 82 ? -12.153 1.458 22.853 1.00 96.38 82 TYR A O 1
ATOM 683 N N . TYR A 1 83 ? -11.580 2.403 20.899 1.00 95.75 83 TYR A N 1
ATOM 684 C CA . TYR A 1 83 ? -10.466 1.512 20.597 1.00 95.75 83 TYR A CA 1
ATOM 685 C C . TYR A 1 83 ? -9.278 2.313 20.054 1.00 95.75 83 TYR A C 1
ATOM 687 O O . TYR A 1 83 ? -9.428 3.409 19.507 1.00 95.75 83 TYR A O 1
ATOM 695 N N . GLY A 1 84 ? -8.080 1.770 20.265 1.00 94.50 84 GLY A N 1
ATOM 696 C CA . GLY A 1 84 ? -6.837 2.337 19.756 1.00 94.50 84 GLY A CA 1
ATOM 697 C C . GLY A 1 84 ? -6.463 1.723 18.414 1.00 94.50 84 GLY A C 1
ATOM 698 O O . GLY A 1 84 ? -6.632 0.523 18.205 1.00 94.50 84 GLY A O 1
ATOM 699 N N . ILE A 1 85 ? -5.915 2.546 17.528 1.00 94.88 85 ILE A N 1
ATOM 700 C CA . ILE A 1 85 ? -5.316 2.123 16.267 1.00 94.88 85 ILE A CA 1
ATOM 701 C C . ILE A 1 85 ? -3.844 2.518 16.312 1.00 94.88 85 ILE A C 1
ATOM 703 O O . ILE A 1 85 ? -3.520 3.671 16.592 1.00 94.88 85 ILE A O 1
ATOM 707 N N . ASN A 1 86 ? -2.967 1.567 16.000 1.00 94.19 86 ASN A N 1
ATOM 708 C CA . ASN A 1 86 ? -1.535 1.797 15.848 1.00 94.19 86 ASN A CA 1
ATOM 709 C C . ASN A 1 86 ? -1.107 1.388 14.437 1.00 94.19 86 ASN A C 1
ATOM 711 O O . ASN A 1 86 ? -1.626 0.414 13.891 1.00 94.19 86 ASN A O 1
ATOM 715 N N . GLY A 1 87 ? -0.150 2.112 13.867 1.00 92.50 87 GLY A N 1
ATOM 716 C CA . GLY A 1 87 ? 0.440 1.816 12.567 1.00 92.50 87 GLY A CA 1
ATOM 717 C C . GLY A 1 87 ? 1.928 2.138 12.544 1.00 92.50 87 GLY A C 1
ATOM 718 O O . GLY A 1 87 ? 2.421 2.906 13.373 1.00 92.50 87 GLY A O 1
ATOM 719 N N . VAL A 1 88 ? 2.630 1.545 11.582 1.00 95.06 88 VAL A N 1
ATOM 720 C CA . VAL A 1 88 ? 4.025 1.866 11.268 1.00 95.06 88 VAL A CA 1
ATOM 721 C C . VAL A 1 88 ? 4.063 2.286 9.807 1.00 95.06 88 VAL A C 1
ATOM 723 O O . VAL A 1 88 ? 3.683 1.508 8.932 1.00 95.06 88 VAL A O 1
ATOM 726 N N . VAL A 1 89 ? 4.464 3.528 9.555 1.00 93.88 89 VAL A N 1
ATOM 727 C CA . VAL A 1 89 ? 4.684 4.039 8.201 1.00 93.88 89 VAL A CA 1
ATOM 728 C C . VAL A 1 89 ? 6.115 3.717 7.797 1.00 93.88 89 VAL A C 1
ATOM 730 O O . VAL A 1 89 ? 7.043 4.157 8.476 1.00 93.88 89 VAL A O 1
ATOM 733 N N . ASP A 1 90 ? 6.302 2.999 6.687 1.00 94.00 90 ASP A N 1
ATOM 734 C CA . ASP A 1 90 ? 7.641 2.625 6.221 1.00 94.00 90 ASP A CA 1
ATOM 735 C C . ASP A 1 90 ? 8.495 3.866 5.947 1.00 94.00 90 ASP A C 1
ATOM 737 O O . ASP A 1 90 ? 9.613 3.977 6.453 1.00 94.00 90 ASP A O 1
ATOM 741 N N . VAL A 1 91 ? 7.962 4.819 5.174 1.00 94.69 91 VAL A N 1
ATOM 742 C CA . VAL A 1 91 ? 8.616 6.099 4.894 1.00 94.69 91 VAL A CA 1
ATOM 743 C C . VAL A 1 91 ? 7.615 7.247 4.891 1.00 94.69 91 VAL A C 1
ATOM 745 O O . VAL A 1 91 ? 6.580 7.205 4.226 1.00 94.69 91 VAL A O 1
ATOM 748 N N . LEU A 1 92 ? 7.978 8.313 5.601 1.00 93.44 92 LEU A N 1
ATOM 749 C CA . LEU A 1 92 ? 7.334 9.614 5.524 1.00 93.44 92 LEU A CA 1
ATOM 750 C C . LEU A 1 92 ? 8.279 10.596 4.831 1.00 93.44 92 LEU A C 1
ATOM 752 O O . LEU A 1 92 ? 9.444 10.754 5.211 1.00 93.44 92 LEU A O 1
ATOM 756 N N . THR A 1 93 ? 7.761 11.274 3.818 1.00 88.25 93 THR A N 1
ATOM 757 C CA . THR A 1 93 ? 8.460 12.324 3.080 1.00 88.25 93 THR A CA 1
ATOM 758 C C . THR A 1 93 ? 7.835 13.673 3.409 1.00 88.25 93 THR A C 1
ATOM 760 O O . THR A 1 93 ? 6.616 13.786 3.392 1.00 88.25 93 THR A O 1
ATOM 763 N N . SER A 1 94 ? 8.660 14.701 3.632 1.00 85.00 94 SER A N 1
ATOM 764 C CA . SER A 1 94 ? 8.228 16.099 3.775 1.00 85.00 94 SER A CA 1
ATOM 765 C C . SER A 1 94 ? 8.753 16.926 2.601 1.00 85.00 94 SER A C 1
ATOM 767 O O . SER A 1 94 ? 9.956 16.932 2.320 1.00 85.00 94 SER A O 1
ATOM 769 N N . MET A 1 95 ? 7.863 17.659 1.933 1.00 79.25 95 MET A N 1
ATOM 770 C CA . MET A 1 95 ? 8.162 18.464 0.748 1.00 79.25 95 MET A CA 1
ATOM 771 C C . MET A 1 95 ? 7.591 19.871 0.860 1.00 79.25 95 MET A C 1
ATOM 773 O O . MET A 1 95 ? 6.501 20.054 1.382 1.00 79.25 95 MET A O 1
ATOM 777 N N . LYS A 1 96 ? 8.301 20.855 0.301 1.00 76.19 96 LYS A N 1
ATOM 778 C CA . LYS A 1 96 ? 7.794 22.226 0.183 1.00 76.19 96 LYS A CA 1
ATOM 779 C C . LYS A 1 96 ? 6.818 22.348 -0.982 1.00 76.19 96 LYS A C 1
ATOM 781 O O . LYS A 1 96 ? 7.068 21.792 -2.058 1.00 76.19 96 LYS A O 1
ATOM 786 N N . ILE A 1 97 ? 5.752 23.119 -0.805 1.00 65.12 97 ILE A N 1
ATOM 787 C CA . ILE A 1 97 ? 4.804 23.452 -1.870 1.00 65.12 97 ILE A CA 1
ATOM 788 C C . ILE A 1 97 ? 5.439 24.524 -2.756 1.00 65.12 97 ILE A C 1
ATOM 790 O O . ILE A 1 97 ? 5.450 25.705 -2.421 1.00 65.12 97 ILE A O 1
ATOM 794 N N . ASN A 1 98 ? 5.969 24.130 -3.916 1.00 64.94 98 ASN A N 1
ATOM 795 C CA . ASN A 1 98 ? 6.363 25.095 -4.942 1.00 64.94 98 ASN A CA 1
ATOM 796 C C . ASN A 1 98 ? 5.178 25.320 -5.895 1.00 64.94 98 ASN A C 1
ATOM 798 O O . ASN A 1 98 ? 4.925 24.506 -6.783 1.00 64.94 98 ASN A O 1
ATOM 802 N N . LYS A 1 99 ? 4.402 26.388 -5.652 1.00 53.34 99 LYS A N 1
ATOM 803 C CA . LYS A 1 99 ? 3.191 26.736 -6.431 1.00 53.34 99 LYS A CA 1
ATOM 804 C C . LYS A 1 99 ? 3.515 27.148 -7.862 1.00 53.34 99 LYS A C 1
ATOM 806 O O . LYS A 1 99 ? 2.731 26.921 -8.781 1.00 53.34 99 LYS A O 1
ATOM 811 N N . THR A 1 100 ? 4.690 27.726 -8.059 1.00 46.16 100 THR A N 1
ATOM 812 C CA . THR A 1 100 ? 5.308 27.844 -9.368 1.00 46.16 100 THR A CA 1
ATOM 813 C C . THR A 1 100 ? 5.805 26.458 -9.752 1.00 46.16 100 THR A C 1
ATOM 815 O O . THR A 1 100 ? 6.800 25.960 -9.233 1.00 46.16 100 THR A O 1
ATOM 818 N N . LEU A 1 101 ? 5.123 25.826 -10.708 1.00 48.19 101 LEU A N 1
ATOM 819 C CA . LEU A 1 101 ? 5.622 24.629 -11.399 1.00 48.19 101 LEU A CA 1
ATOM 820 C C . LEU A 1 101 ? 7.002 24.862 -12.059 1.00 48.19 101 LEU A C 1
ATOM 822 O O . LEU A 1 101 ? 7.625 23.908 -12.525 1.00 48.19 101 LEU A O 1
ATOM 826 N N . GLU A 1 102 ? 7.489 26.105 -12.038 1.00 43.91 102 GLU A N 1
ATOM 827 C CA . GLU A 1 102 ? 8.792 26.572 -12.479 1.00 43.91 102 GLU A CA 1
ATOM 828 C C . GLU A 1 102 ? 9.638 27.077 -11.282 1.00 43.91 102 GLU A C 1
ATOM 830 O O . GLU A 1 102 ? 9.507 28.209 -10.832 1.00 43.91 102 GLU A O 1
ATOM 835 N N . GLN A 1 103 ? 10.550 26.211 -10.827 1.00 45.12 103 GLN A N 1
ATOM 836 C CA . GLN A 1 103 ? 11.884 26.515 -10.273 1.00 45.12 103 GLN A CA 1
ATOM 837 C C . GLN A 1 103 ? 12.145 26.812 -8.780 1.00 45.12 103 GLN A C 1
ATOM 839 O O . GLN A 1 103 ? 11.426 27.508 -8.063 1.00 45.12 103 GLN A O 1
ATOM 844 N N . SER A 1 104 ? 13.352 26.343 -8.425 1.00 49.06 104 SER A N 1
ATOM 845 C CA . SER A 1 104 ? 14.370 26.858 -7.501 1.00 49.06 104 SER A CA 1
ATOM 846 C C . SER A 1 104 ? 14.605 26.092 -6.191 1.00 49.06 104 SER A C 1
ATOM 848 O O . SER A 1 104 ? 14.065 26.388 -5.126 1.00 49.06 104 SER A O 1
ATOM 850 N N . ASN A 1 105 ? 15.470 25.071 -6.330 1.00 40.50 105 ASN A N 1
ATOM 851 C CA . ASN A 1 105 ? 16.607 24.664 -5.461 1.00 40.50 105 ASN A CA 1
ATOM 852 C C . ASN A 1 105 ? 16.848 23.134 -5.447 1.00 40.50 105 ASN A C 1
ATOM 854 O O . ASN A 1 105 ? 17.696 22.626 -4.709 1.00 40.50 105 ASN A O 1
ATOM 858 N N . LEU A 1 106 ? 16.134 22.398 -6.308 1.00 42.31 106 LEU A N 1
ATOM 859 C CA . LEU A 1 106 ? 16.313 20.964 -6.586 1.00 42.31 106 LEU A CA 1
ATOM 860 C C . LEU A 1 106 ? 16.655 20.679 -8.070 1.00 42.31 106 LEU A C 1
ATOM 862 O O . LEU A 1 106 ? 16.647 19.525 -8.484 1.00 42.31 106 LEU A O 1
ATOM 866 N N . ASP A 1 107 ? 16.946 21.715 -8.864 1.00 42.91 107 ASP A N 1
ATOM 867 C CA . ASP A 1 107 ? 16.913 21.703 -10.340 1.00 42.91 107 ASP A CA 1
ATOM 868 C C . ASP A 1 107 ? 18.142 21.084 -11.043 1.00 42.91 107 ASP A C 1
ATOM 870 O O . ASP A 1 107 ? 18.363 21.316 -12.227 1.00 42.91 107 ASP A O 1
ATOM 874 N N . THR A 1 108 ? 18.937 20.265 -10.357 1.00 45.62 108 THR A N 1
ATOM 875 C CA . THR A 1 108 ? 19.988 19.448 -11.001 1.00 45.62 108 THR A CA 1
ATOM 876 C C . THR A 1 108 ? 19.760 17.946 -10.882 1.00 45.62 108 THR A C 1
ATOM 878 O O . THR A 1 108 ? 20.514 17.180 -11.473 1.00 45.62 108 THR A O 1
ATOM 881 N N . TYR A 1 109 ? 18.720 17.500 -10.168 1.00 53.72 109 TYR A N 1
ATOM 882 C CA . TYR A 1 109 ? 18.437 16.076 -9.996 1.00 53.72 109 TYR A CA 1
ATOM 883 C C . TYR A 1 109 ? 17.045 15.727 -10.522 1.00 53.72 109 TYR A C 1
ATOM 885 O O . TYR A 1 109 ? 16.033 16.099 -9.924 1.00 53.72 109 TYR A O 1
ATOM 893 N N . ASP A 1 110 ? 17.000 14.990 -11.631 1.00 73.06 110 ASP A N 1
ATOM 894 C CA . ASP A 1 110 ? 15.768 14.442 -12.195 1.00 73.06 110 ASP A CA 1
ATOM 895 C C . ASP A 1 110 ? 15.215 13.346 -11.265 1.00 73.06 110 ASP A C 1
ATOM 897 O O . ASP A 1 110 ? 15.618 12.179 -11.295 1.00 73.06 110 ASP A O 1
ATOM 901 N N . ASN A 1 111 ? 14.349 13.745 -10.328 1.00 83.69 111 ASN A N 1
ATOM 902 C CA . ASN A 1 111 ? 13.741 12.822 -9.380 1.00 83.69 111 ASN A CA 1
ATOM 903 C C . ASN A 1 111 ? 12.482 12.187 -9.981 1.00 83.69 111 ASN A C 1
ATOM 905 O O . ASN A 1 111 ? 11.423 12.819 -10.052 1.00 83.69 111 ASN A O 1
ATOM 909 N N . LYS A 1 112 ? 12.579 10.898 -10.325 1.00 88.25 112 LYS A N 1
ATOM 910 C CA . LYS A 1 112 ? 11.503 10.175 -11.006 1.00 88.25 112 LYS A CA 1
ATOM 911 C C . LYS A 1 112 ? 10.200 10.107 -10.210 1.00 88.25 112 LYS A C 1
ATOM 913 O O . LYS A 1 112 ? 9.124 10.177 -10.798 1.00 88.25 112 LYS A O 1
ATOM 918 N N . ILE A 1 113 ? 10.275 10.007 -8.881 1.00 90.38 113 ILE A N 1
ATOM 919 C CA . ILE A 1 113 ? 9.087 9.969 -8.013 1.00 90.38 113 ILE A CA 1
ATOM 920 C C . ILE A 1 113 ? 8.325 11.292 -8.130 1.00 90.38 113 ILE A C 1
ATOM 922 O O . ILE A 1 113 ? 7.109 11.301 -8.322 1.00 90.38 113 ILE A O 1
ATOM 926 N N . ILE A 1 114 ? 9.048 12.414 -8.094 1.00 87.88 114 ILE A N 1
ATOM 927 C CA . ILE A 1 114 ? 8.453 13.747 -8.223 1.00 87.88 114 ILE A CA 1
ATOM 928 C C . ILE A 1 114 ? 7.880 13.964 -9.625 1.00 87.88 114 ILE A C 1
ATOM 930 O O . ILE A 1 114 ? 6.792 14.523 -9.752 1.00 87.88 114 ILE A O 1
ATOM 934 N N . GLU A 1 115 ? 8.560 13.502 -10.676 1.00 88.50 115 GLU A N 1
ATOM 935 C CA . GLU A 1 115 ? 8.043 13.556 -12.049 1.00 88.50 115 GLU A CA 1
ATOM 936 C C . GLU A 1 115 ? 6.701 12.814 -12.174 1.00 88.50 115 GLU A C 1
ATOM 938 O O . GLU A 1 115 ? 5.738 13.344 -12.735 1.00 88.50 115 GLU A O 1
ATOM 943 N N . ILE A 1 116 ? 6.615 11.606 -11.608 1.00 91.38 116 ILE A N 1
ATOM 944 C CA . ILE A 1 116 ? 5.402 10.782 -11.630 1.00 91.38 116 ILE A CA 1
ATOM 945 C C . ILE A 1 116 ? 4.267 11.458 -10.847 1.00 91.38 116 ILE A C 1
ATOM 947 O O . ILE A 1 116 ? 3.137 11.525 -11.336 1.00 91.38 116 ILE A O 1
ATOM 951 N N . LEU A 1 117 ? 4.560 12.034 -9.678 1.00 89.94 117 LEU A N 1
ATOM 952 C CA . LEU A 1 117 ? 3.583 12.798 -8.896 1.00 89.94 117 LEU A CA 1
ATOM 953 C C . LEU A 1 117 ? 3.083 14.036 -9.647 1.00 89.94 117 LEU A C 1
ATOM 955 O O . LEU A 1 117 ? 1.878 14.259 -9.724 1.00 89.94 117 LEU A O 1
ATOM 959 N N . LYS A 1 118 ? 3.978 14.810 -10.271 1.00 86.56 118 LYS A N 1
ATOM 960 C CA . LYS A 1 118 ? 3.611 15.998 -11.062 1.00 86.56 118 LYS A CA 1
ATOM 961 C C . LYS A 1 118 ? 2.716 15.661 -12.257 1.00 86.56 118 LYS A C 1
ATOM 963 O O . LYS A 1 118 ? 1.910 16.494 -12.659 1.00 86.56 118 LYS A O 1
ATOM 968 N N . LYS A 1 119 ? 2.823 14.457 -12.824 1.00 89.44 119 LYS A N 1
ATOM 969 C CA . LYS A 1 119 ? 1.932 13.988 -13.900 1.00 89.44 119 LYS A CA 1
ATOM 970 C C . LYS A 1 119 ? 0.537 13.606 -13.393 1.00 89.44 119 LYS A C 1
ATOM 972 O O . LYS A 1 119 ? -0.421 13.653 -14.163 1.00 89.44 119 LYS A O 1
ATOM 977 N N . ASN A 1 120 ? 0.391 13.279 -12.110 1.00 90.75 120 ASN A N 1
ATOM 978 C CA . ASN A 1 120 ? -0.890 12.904 -11.523 1.00 90.75 120 ASN A CA 1
ATOM 979 C C . ASN A 1 120 ? -1.825 14.123 -11.385 1.00 90.75 120 ASN A C 1
ATOM 981 O O . ASN A 1 120 ? -1.492 15.134 -10.770 1.00 90.75 120 ASN A O 1
ATOM 985 N N . GLU A 1 121 ? -3.016 14.032 -11.978 1.00 91.31 121 GLU A N 1
ATOM 986 C CA . GLU A 1 121 ? -4.013 15.112 -11.985 1.00 91.31 121 GLU A CA 1
ATOM 987 C C . GLU A 1 121 ? -4.525 15.474 -10.590 1.00 91.31 121 GLU A C 1
ATOM 989 O O . GLU A 1 121 ? -4.604 16.656 -10.257 1.00 91.31 121 GLU A O 1
ATOM 994 N N . ASN A 1 122 ? -4.822 14.478 -9.754 1.00 90.69 122 ASN A N 1
ATOM 995 C CA . ASN A 1 122 ? -5.340 14.713 -8.406 1.00 90.69 122 ASN A CA 1
ATOM 996 C C . ASN A 1 122 ? -4.294 15.373 -7.509 1.00 90.69 122 ASN A C 1
ATOM 998 O O . ASN A 1 122 ? -4.620 16.272 -6.738 1.00 90.69 122 ASN A O 1
ATOM 1002 N N . PHE A 1 123 ? -3.034 14.963 -7.643 1.00 89.62 123 PHE A N 1
ATOM 1003 C CA . PHE A 1 123 ? -1.924 15.580 -6.930 1.00 89.62 123 PHE A CA 1
ATOM 1004 C C . PHE A 1 123 ? -1.736 17.048 -7.335 1.00 89.62 123 PHE A C 1
ATOM 1006 O O . PHE A 1 123 ? -1.674 17.924 -6.475 1.00 89.62 123 PHE A O 1
ATOM 1013 N N . ARG A 1 124 ? -1.737 17.344 -8.645 1.00 88.00 124 ARG A N 1
ATOM 1014 C CA . ARG A 1 124 ? -1.675 18.728 -9.150 1.00 88.00 124 ARG A CA 1
ATOM 1015 C C . ARG A 1 124 ? -2.832 19.583 -8.645 1.00 88.00 124 ARG A C 1
ATOM 1017 O O . ARG A 1 124 ? -2.617 20.729 -8.263 1.00 88.00 124 ARG A O 1
ATOM 1024 N N . LYS A 1 125 ? -4.044 19.027 -8.639 1.00 88.88 125 LYS A N 1
ATOM 1025 C CA . LYS A 1 125 ? -5.237 19.721 -8.153 1.00 88.88 125 LYS A CA 1
ATOM 1026 C C . LYS A 1 125 ? -5.096 20.113 -6.679 1.00 88.88 125 LYS A C 1
ATOM 1028 O O . LYS A 1 125 ? -5.342 21.266 -6.352 1.00 88.88 125 LYS A O 1
ATOM 1033 N N . ARG A 1 126 ? -4.610 19.210 -5.822 1.00 86.31 126 ARG A N 1
ATOM 1034 C CA . ARG A 1 126 ? -4.365 19.510 -4.398 1.00 86.31 126 ARG A CA 1
ATOM 1035 C C . ARG A 1 126 ? -3.358 20.622 -4.185 1.00 86.31 126 ARG A C 1
ATOM 1037 O O . ARG A 1 126 ? -3.628 21.526 -3.410 1.00 86.31 126 ARG A O 1
ATOM 1044 N N . ILE A 1 127 ? -2.240 20.578 -4.909 1.00 84.81 127 ILE A N 1
ATOM 1045 C CA . ILE A 1 127 ? -1.223 21.637 -4.848 1.00 84.81 127 ILE A CA 1
ATOM 1046 C C . ILE A 1 127 ? -1.818 22.999 -5.231 1.00 84.81 127 ILE A C 1
ATOM 1048 O O . ILE A 1 127 ? -1.460 24.019 -4.648 1.00 84.81 127 ILE A O 1
ATOM 1052 N N . ALA A 1 128 ? -2.718 23.032 -6.218 1.00 83.81 128 ALA A N 1
ATOM 1053 C CA . ALA A 1 128 ? -3.384 24.267 -6.622 1.00 83.81 128 ALA A CA 1
ATOM 1054 C C . ALA A 1 128 ? -4.397 24.766 -5.573 1.00 83.81 128 ALA A C 1
ATOM 1056 O O . ALA A 1 128 ? -4.574 25.973 -5.425 1.00 83.81 128 ALA A O 1
ATOM 1057 N N . GLU A 1 129 ? -5.049 23.854 -4.849 1.00 84.81 129 GLU A N 1
ATOM 1058 C CA . GLU A 1 129 ? -6.041 24.159 -3.808 1.00 84.81 129 GLU A CA 1
ATOM 1059 C C . GLU A 1 129 ? -5.401 24.533 -2.455 1.00 84.81 129 GLU A C 1
ATOM 1061 O O . GLU A 1 129 ? -6.028 25.220 -1.650 1.00 84.81 129 GLU A O 1
ATOM 1066 N N . SER A 1 130 ? -4.147 24.147 -2.205 1.00 77.81 130 SER A N 1
ATOM 1067 C CA . SER A 1 130 ? -3.429 24.392 -0.948 1.00 77.81 130 SER A CA 1
ATOM 1068 C C . SER A 1 130 ? -2.812 25.799 -0.886 1.00 77.81 130 SER A C 1
ATOM 1070 O O . SER A 1 130 ? -1.596 25.987 -1.000 1.00 77.81 130 SER A O 1
ATOM 1072 N N . VAL A 1 131 ? -3.665 26.820 -0.749 1.00 64.88 131 VAL A N 1
ATOM 1073 C CA . VAL A 1 131 ? -3.263 28.240 -0.769 1.00 64.88 131 VAL A CA 1
ATOM 1074 C C . VAL A 1 131 ? -2.492 28.663 0.491 1.00 64.88 131 VAL A C 1
ATOM 1076 O O . VAL A 1 131 ? -1.609 29.511 0.376 1.00 64.88 131 VAL A O 1
ATOM 1079 N N . ASP A 1 132 ? -2.716 28.029 1.639 1.00 68.56 132 ASP A N 1
ATOM 1080 C CA . ASP A 1 132 ? -2.118 28.452 2.920 1.00 68.56 132 ASP A CA 1
ATOM 1081 C C . ASP A 1 132 ? -1.044 27.498 3.460 1.00 68.56 132 ASP A C 1
ATOM 1083 O O . ASP A 1 132 ? -0.443 27.752 4.500 1.00 68.56 132 ASP A O 1
ATOM 1087 N N . GLU A 1 133 ? -0.780 26.398 2.759 1.00 72.38 133 GLU A N 1
ATOM 1088 C CA . GLU A 1 133 ? 0.202 25.412 3.195 1.00 72.38 133 GLU A CA 1
ATOM 1089 C C . GLU A 1 133 ? 1.585 25.717 2.602 1.00 72.38 133 GLU A C 1
ATOM 1091 O O . GLU A 1 133 ? 1.726 26.018 1.412 1.00 72.38 133 GLU A O 1
ATOM 1096 N N . GLU A 1 134 ? 2.620 25.625 3.440 1.00 75.06 134 GLU A N 1
ATOM 1097 C CA . GLU A 1 134 ? 4.019 25.793 3.025 1.00 75.06 134 GLU A CA 1
ATOM 1098 C C . GLU A 1 134 ? 4.676 24.456 2.663 1.00 75.06 134 GLU A C 1
ATOM 1100 O O . GLU A 1 134 ? 5.473 24.381 1.725 1.00 75.06 134 GLU A O 1
ATOM 1105 N N . ASP A 1 135 ? 4.292 23.393 3.371 1.00 83.38 135 ASP A N 1
ATOM 1106 C CA . ASP A 1 135 ? 4.843 22.051 3.252 1.00 83.38 135 ASP A CA 1
ATOM 1107 C C . ASP A 1 135 ? 3.721 21.005 3.261 1.00 83.38 135 ASP A C 1
ATOM 1109 O O . ASP A 1 135 ? 2.701 21.179 3.924 1.00 83.38 135 ASP A O 1
ATOM 1113 N N . TYR A 1 136 ? 3.961 19.879 2.596 1.00 89.19 136 TYR A N 1
ATOM 1114 C CA . TYR A 1 136 ? 3.093 18.706 2.592 1.00 89.19 136 TYR A CA 1
ATOM 1115 C C . TYR A 1 136 ? 3.886 17.428 2.838 1.00 89.19 136 TYR A C 1
ATOM 1117 O O . TYR A 1 136 ? 5.108 17.365 2.655 1.00 89.19 136 TYR A O 1
ATOM 1125 N N . GLU A 1 137 ? 3.158 16.386 3.218 1.00 92.81 137 GLU A N 1
ATOM 1126 C CA . GLU A 1 137 ? 3.681 15.050 3.440 1.00 92.81 137 GLU A CA 1
ATOM 1127 C C . GLU A 1 137 ? 3.217 14.056 2.367 1.00 92.81 137 GLU A C 1
ATOM 1129 O O . GLU A 1 137 ? 2.142 14.176 1.765 1.00 92.81 137 GLU A O 1
ATOM 1134 N N . ILE A 1 138 ? 4.056 13.049 2.130 1.00 95.06 138 ILE A N 1
ATOM 1135 C CA . ILE A 1 138 ? 3.732 11.867 1.330 1.00 95.06 138 ILE A CA 1
ATOM 1136 C C . ILE A 1 138 ? 4.046 10.634 2.170 1.00 95.06 138 ILE A C 1
ATOM 1138 O O . ILE A 1 138 ? 5.150 10.503 2.701 1.00 95.06 138 ILE A O 1
ATOM 1142 N N . ILE A 1 139 ? 3.081 9.720 2.250 1.00 97.12 139 ILE A N 1
ATOM 1143 C CA . ILE A 1 139 ? 3.257 8.408 2.880 1.00 97.12 139 ILE A CA 1
ATOM 1144 C C . ILE A 1 139 ? 3.708 7.410 1.819 1.00 97.12 139 ILE A C 1
ATOM 1146 O O . ILE A 1 139 ? 3.087 7.305 0.763 1.00 97.12 139 ILE A O 1
ATOM 1150 N N . ILE A 1 140 ? 4.767 6.660 2.096 1.00 97.06 140 ILE A N 1
ATOM 1151 C CA . ILE A 1 140 ? 5.326 5.667 1.182 1.00 97.06 140 ILE A CA 1
ATOM 1152 C C . ILE A 1 140 ? 5.390 4.320 1.900 1.00 97.06 140 ILE A C 1
ATOM 1154 O O . ILE A 1 140 ? 5.857 4.242 3.034 1.00 97.06 140 ILE A O 1
ATOM 1158 N N . ASP A 1 141 ? 4.92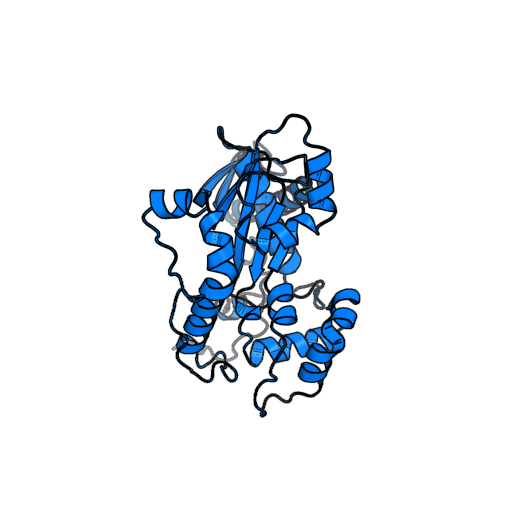4 3.274 1.223 1.00 96.69 141 ASP A N 1
ATOM 1159 C CA . ASP A 1 141 ? 4.916 1.888 1.699 1.00 96.69 141 ASP A CA 1
ATOM 1160 C C . ASP A 1 141 ? 5.514 0.954 0.637 1.00 96.69 141 ASP A C 1
ATOM 1162 O O . ASP A 1 141 ? 5.394 1.196 -0.574 1.00 96.69 141 ASP A O 1
ATOM 1166 N N . TYR A 1 142 ? 6.172 -0.115 1.086 1.00 94.69 142 TYR A N 1
ATOM 1167 C CA . TYR A 1 142 ? 6.778 -1.112 0.209 1.00 94.69 142 TYR A CA 1
ATOM 1168 C C . TYR A 1 142 ? 6.090 -2.466 0.341 1.00 94.69 142 TYR A C 1
ATOM 1170 O O . TYR A 1 142 ? 5.909 -3.015 1.426 1.00 94.69 142 TYR A O 1
ATOM 1178 N N . LYS A 1 143 ? 5.799 -3.085 -0.802 1.00 94.56 143 LYS A N 1
ATOM 1179 C CA . LYS A 1 143 ? 5.207 -4.417 -0.891 1.00 94.56 143 LYS A CA 1
ATOM 1180 C C . LYS A 1 143 ? 6.132 -5.348 -1.674 1.00 94.56 143 LYS A C 1
ATOM 1182 O O . LYS A 1 143 ? 6.369 -5.170 -2.870 1.00 94.56 143 LYS A O 1
ATOM 1187 N N . GLY A 1 144 ? 6.627 -6.385 -0.998 1.00 92.38 144 GLY A N 1
ATOM 1188 C CA . GLY A 1 144 ? 7.421 -7.478 -1.579 1.00 92.38 144 GLY A CA 1
ATOM 1189 C C . GLY A 1 144 ? 6.568 -8.512 -2.318 1.00 92.38 144 GLY A C 1
ATOM 1190 O O . GLY A 1 144 ? 6.658 -9.706 -2.044 1.00 92.38 144 GLY A O 1
ATOM 1191 N N . MET A 1 145 ? 5.674 -8.052 -3.190 1.00 91.25 145 MET A N 1
ATOM 1192 C CA . MET A 1 145 ? 4.745 -8.893 -3.946 1.00 91.25 145 MET A CA 1
ATOM 1193 C C . MET A 1 145 ? 4.457 -8.286 -5.318 1.00 91.25 145 MET A C 1
ATOM 1195 O O . MET A 1 145 ? 4.669 -7.089 -5.530 1.00 91.25 145 MET A O 1
ATOM 1199 N N . LYS A 1 146 ? 3.942 -9.108 -6.237 1.00 92.62 146 LYS A N 1
ATOM 1200 C CA . LYS A 1 146 ? 3.353 -8.644 -7.495 1.00 92.62 146 LYS A CA 1
ATOM 1201 C C . LYS A 1 146 ? 2.246 -7.629 -7.214 1.00 92.62 146 LYS A C 1
ATOM 1203 O O . LYS A 1 146 ? 1.479 -7.786 -6.258 1.00 92.62 146 LYS A O 1
ATOM 1208 N N . ARG A 1 147 ? 2.120 -6.618 -8.069 1.00 92.88 147 ARG A N 1
ATOM 1209 C CA . ARG A 1 147 ? 1.004 -5.674 -8.044 1.00 92.88 147 ARG A CA 1
ATOM 1210 C C . ARG A 1 147 ? -0.315 -6.443 -8.165 1.00 92.88 147 ARG A C 1
ATOM 1212 O O . ARG A 1 147 ? -0.473 -7.178 -9.141 1.00 92.88 147 ARG A O 1
ATOM 1219 N N . PRO A 1 148 ? -1.255 -6.303 -7.214 1.00 91.62 148 PRO A N 1
ATOM 1220 C CA . PRO A 1 148 ? -2.553 -6.959 -7.308 1.00 91.62 148 PRO A CA 1
ATOM 1221 C C . PRO A 1 148 ? -3.337 -6.516 -8.556 1.00 91.62 148 PRO A C 1
ATOM 1223 O O . PRO A 1 148 ? -3.132 -5.388 -9.021 1.00 91.62 148 PRO A O 1
ATOM 1226 N N . PRO A 1 149 ? -4.244 -7.363 -9.066 1.00 88.62 149 PRO A N 1
ATOM 1227 C CA . PRO A 1 149 ? -5.173 -6.970 -10.119 1.00 88.62 149 PRO A CA 1
ATOM 1228 C C . PRO A 1 149 ? -6.142 -5.895 -9.610 1.00 88.62 149 PRO A C 1
ATOM 1230 O O . PRO A 1 149 ? -6.337 -5.743 -8.403 1.00 88.62 149 PRO A O 1
ATOM 1233 N N . ILE A 1 150 ? -6.737 -5.126 -10.526 1.00 80.88 150 ILE A N 1
ATOM 1234 C CA . ILE A 1 150 ? -7.622 -3.997 -10.170 1.00 80.88 150 ILE A CA 1
ATOM 1235 C C . ILE A 1 150 ? -8.936 -4.499 -9.565 1.00 80.88 150 ILE A C 1
ATOM 1237 O O . ILE A 1 150 ? -9.483 -3.889 -8.644 1.00 80.88 150 ILE A O 1
ATOM 1241 N N . GLU A 1 151 ? -9.407 -5.636 -10.063 1.00 74.62 151 GLU A N 1
ATOM 1242 C CA . GLU A 1 151 ? -10.578 -6.344 -9.573 1.00 74.62 151 GLU A CA 1
ATOM 1243 C C . GLU A 1 151 ? -10.203 -7.786 -9.267 1.00 74.62 151 GLU A C 1
ATOM 1245 O O . GLU A 1 151 ? -9.250 -8.330 -9.832 1.00 74.62 151 GLU A O 1
ATOM 1250 N N . VAL A 1 152 ? -10.957 -8.405 -8.363 1.00 70.38 152 VAL A N 1
ATOM 1251 C CA . VAL A 1 152 ? -10.782 -9.820 -8.059 1.00 70.38 152 VAL A CA 1
ATOM 1252 C C . VAL A 1 152 ? -11.963 -10.598 -8.604 1.00 70.38 152 VAL A C 1
ATOM 1254 O O . VAL A 1 152 ? -13.114 -10.213 -8.416 1.00 70.38 152 VAL A O 1
ATOM 1257 N N . SER A 1 153 ? -11.658 -11.688 -9.300 1.00 62.78 153 SER A N 1
ATOM 1258 C CA . SER A 1 153 ? -12.641 -12.552 -9.949 1.00 62.78 153 SER A CA 1
ATOM 1259 C C . SER A 1 153 ? -13.455 -13.384 -8.952 1.00 62.78 153 SER A C 1
ATOM 1261 O O . SER A 1 153 ? -14.610 -13.698 -9.234 1.00 62.78 153 SER A O 1
ATOM 1263 N N . ASP A 1 154 ? -12.890 -13.721 -7.786 1.00 67.00 154 ASP A N 1
ATOM 1264 C CA . ASP A 1 154 ? -13.593 -14.423 -6.707 1.00 67.00 154 ASP A CA 1
ATOM 1265 C C . ASP A 1 154 ? -14.077 -13.437 -5.625 1.00 67.00 154 ASP A C 1
ATOM 1267 O O . ASP A 1 154 ? -13.249 -12.875 -4.902 1.00 67.00 154 ASP A O 1
ATOM 1271 N N . PRO A 1 155 ? -15.401 -13.278 -5.426 1.00 62.22 155 PRO A N 1
ATOM 1272 C CA . PRO A 1 155 ? -15.970 -12.442 -4.367 1.00 62.22 155 PRO A CA 1
ATOM 1273 C C . PRO A 1 155 ? -15.531 -12.818 -2.944 1.00 62.22 155 PRO A C 1
ATOM 1275 O O . PRO A 1 155 ? -15.699 -12.019 -2.028 1.00 62.22 155 PRO A O 1
ATOM 1278 N N . LYS A 1 156 ? -15.025 -14.041 -2.731 1.00 61.44 156 LYS A N 1
ATOM 1279 C CA . LYS A 1 156 ? -14.541 -14.517 -1.423 1.00 61.44 156 LYS A CA 1
ATOM 1280 C C . LYS A 1 156 ? -13.072 -14.216 -1.169 1.00 61.44 156 LYS A C 1
ATOM 1282 O O . LYS A 1 156 ? -12.595 -14.434 -0.058 1.00 61.44 156 LYS A O 1
ATOM 1287 N N . SER A 1 157 ? -12.350 -13.777 -2.190 1.00 66.69 157 SER A N 1
ATOM 1288 C CA . SER A 1 157 ? -10.933 -13.473 -2.074 1.00 66.69 157 SER A CA 1
ATOM 1289 C C . SER A 1 157 ? -10.723 -12.010 -1.703 1.00 66.69 157 SER A C 1
ATOM 1291 O O . SER A 1 157 ? -11.455 -11.118 -2.135 1.00 66.69 157 SER A O 1
ATOM 1293 N N . GLU A 1 158 ? -9.725 -11.761 -0.860 1.00 73.75 158 GLU A N 1
ATOM 1294 C CA . GLU A 1 158 ? -9.417 -10.411 -0.410 1.00 73.75 158 GLU A CA 1
ATOM 1295 C C . GLU A 1 158 ? -8.977 -9.535 -1.590 1.00 73.75 158 GLU A C 1
ATOM 1297 O O . GLU A 1 158 ? -8.019 -9.846 -2.308 1.00 73.75 158 GLU A O 1
ATOM 1302 N N . ASN A 1 159 ? -9.632 -8.385 -1.747 1.00 86.25 159 ASN A N 1
ATOM 1303 C CA . ASN A 1 159 ? -9.200 -7.367 -2.691 1.00 86.25 159 ASN A CA 1
ATOM 1304 C C . ASN A 1 159 ? -7.966 -6.629 -2.155 1.00 86.25 159 ASN A C 1
ATOM 1306 O O . ASN A 1 159 ? -8.062 -5.521 -1.633 1.00 86.25 159 ASN A O 1
ATOM 1310 N N . LYS A 1 160 ? -6.785 -7.233 -2.339 1.00 89.38 160 LYS A N 1
ATOM 1311 C CA . LYS A 1 160 ? -5.497 -6.653 -1.917 1.00 89.38 160 LYS A CA 1
ATOM 1312 C C . LYS A 1 160 ? -5.227 -5.281 -2.532 1.00 89.38 160 LYS A C 1
ATOM 1314 O O . LYS A 1 160 ? -4.589 -4.443 -1.899 1.00 89.38 160 LYS A O 1
ATOM 1319 N N . TRP A 1 161 ? -5.713 -5.023 -3.748 1.00 90.38 161 TRP A N 1
ATOM 1320 C CA . TRP A 1 161 ? -5.612 -3.702 -4.369 1.00 90.38 161 TRP A CA 1
ATOM 1321 C C . TRP A 1 161 ? -6.305 -2.634 -3.520 1.00 90.38 161 TRP A C 1
ATOM 1323 O O . TRP A 1 161 ? -5.766 -1.545 -3.309 1.00 90.38 161 TRP A O 1
ATOM 1333 N N . GLU A 1 162 ? -7.480 -2.949 -3.001 1.00 91.44 162 GLU A N 1
ATOM 1334 C CA . GLU A 1 162 ? -8.255 -2.068 -2.142 1.00 91.44 162 GLU A CA 1
ATOM 1335 C C . GLU A 1 162 ? -7.734 -2.071 -0.690 1.00 91.44 162 GLU A C 1
ATOM 1337 O O . GLU A 1 162 ? -7.587 -0.993 -0.116 1.00 91.44 162 GLU A O 1
ATOM 1342 N N . SER A 1 163 ? -7.329 -3.217 -0.127 1.00 91.31 163 SER A N 1
ATOM 1343 C CA . SER A 1 163 ? -6.730 -3.302 1.220 1.00 91.31 163 SER A CA 1
ATOM 1344 C C . SER A 1 163 ? -5.456 -2.458 1.344 1.00 91.31 163 SER A C 1
ATOM 1346 O O . SER A 1 163 ? -5.290 -1.697 2.297 1.00 91.31 163 SER A O 1
ATOM 1348 N N . HIS A 1 164 ? -4.563 -2.518 0.350 1.00 94.69 164 HIS A N 1
ATOM 1349 C CA . HIS A 1 164 ? -3.348 -1.697 0.331 1.00 94.69 164 HIS A CA 1
ATOM 1350 C C . HIS A 1 164 ? -3.661 -0.194 0.285 1.00 94.69 164 HIS A C 1
ATOM 1352 O O . HIS A 1 164 ? -2.989 0.611 0.927 1.00 94.69 164 HIS A O 1
ATOM 1358 N N . LYS A 1 165 ? -4.696 0.200 -0.467 1.00 95.19 165 LYS A N 1
ATOM 1359 C CA . LYS A 1 165 ? -5.158 1.593 -0.518 1.00 95.19 165 LYS A CA 1
ATOM 1360 C C . LYS A 1 165 ? -5.713 2.028 0.840 1.00 95.19 165 LYS A C 1
ATOM 1362 O O . LYS A 1 165 ? -5.373 3.113 1.305 1.00 95.19 165 LYS A O 1
ATOM 1367 N N . GLN A 1 166 ? -6.526 1.188 1.476 1.00 94.50 166 GLN A N 1
ATOM 1368 C CA . GLN A 1 166 ? -7.089 1.460 2.799 1.00 94.50 166 GLN A CA 1
ATOM 1369 C C . GLN A 1 166 ? -6.011 1.633 3.863 1.00 94.50 166 GLN A C 1
ATOM 1371 O O . GLN A 1 166 ? -6.103 2.551 4.669 1.00 94.50 166 GLN A O 1
ATOM 1376 N N . GLN A 1 167 ? -4.948 0.825 3.836 1.00 94.38 167 GLN A N 1
ATOM 1377 C CA . GLN A 1 167 ? -3.826 0.984 4.763 1.00 94.38 167 GLN A CA 1
ATOM 1378 C C . GLN A 1 167 ? -3.241 2.402 4.703 1.00 94.38 167 GLN A C 1
ATOM 1380 O O . GLN A 1 167 ? -3.110 3.063 5.730 1.00 94.38 167 GLN A O 1
ATOM 1385 N N . ILE A 1 168 ? -2.961 2.898 3.497 1.00 97.12 168 ILE A N 1
ATOM 1386 C CA . ILE A 1 168 ? -2.421 4.244 3.282 1.00 97.12 168 ILE A CA 1
ATOM 1387 C C . ILE A 1 168 ? -3.404 5.332 3.730 1.00 97.12 168 ILE A C 1
ATOM 1389 O O . ILE A 1 168 ? -2.993 6.317 4.342 1.00 97.12 168 ILE A O 1
ATOM 1393 N N . LEU A 1 169 ? -4.701 5.167 3.461 1.00 97.06 169 LEU A N 1
ATOM 1394 C CA . LEU A 1 169 ? -5.734 6.116 3.890 1.00 97.06 169 LEU A CA 1
ATOM 1395 C C . LEU A 1 169 ? -5.868 6.157 5.420 1.00 97.06 169 LEU A C 1
ATOM 1397 O O . LEU A 1 169 ? -5.909 7.238 6.006 1.00 97.06 169 LEU A O 1
ATOM 1401 N N . THR A 1 170 ? -5.845 4.999 6.077 1.00 95.56 170 THR A N 1
ATOM 1402 C CA . THR A 1 170 ? -5.854 4.888 7.541 1.00 95.56 170 THR A CA 1
ATOM 1403 C C . THR A 1 170 ? -4.592 5.496 8.148 1.00 95.56 170 THR A C 1
ATOM 1405 O O . THR A 1 170 ? -4.681 6.237 9.125 1.00 95.56 170 THR A O 1
ATOM 1408 N N . TYR A 1 171 ? -3.419 5.259 7.553 1.00 96.62 171 TYR A N 1
ATOM 1409 C CA . TYR A 1 171 ? -2.177 5.919 7.965 1.00 96.62 171 TYR A CA 1
ATOM 1410 C C . TYR A 1 171 ? -2.245 7.432 7.783 1.00 96.62 171 TYR A C 1
ATOM 1412 O O . TYR A 1 171 ? -1.758 8.165 8.639 1.00 96.62 171 TYR A O 1
ATOM 1420 N N . SER A 1 172 ? -2.900 7.903 6.722 1.00 96.50 172 SER A N 1
ATOM 1421 C CA . SER A 1 172 ? -3.093 9.334 6.499 1.00 96.50 172 SER A CA 1
ATOM 1422 C C . SER A 1 172 ? -3.930 9.966 7.612 1.00 96.50 172 SER A C 1
ATOM 1424 O O . SER A 1 172 ? -3.548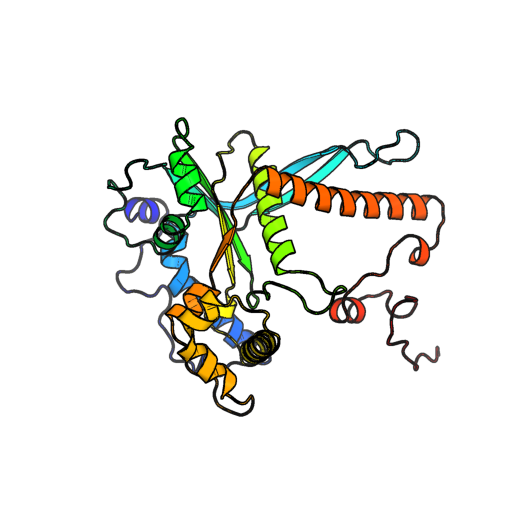 10.993 8.168 1.00 96.50 172 SER A O 1
ATOM 1426 N N . TRP A 1 173 ? -5.024 9.310 8.005 1.00 96.62 173 TRP A N 1
ATOM 1427 C CA . TRP A 1 173 ? -5.835 9.749 9.139 1.00 96.62 173 TRP A CA 1
ATOM 1428 C C . TRP A 1 173 ? -5.057 9.724 10.459 1.00 96.62 173 TRP A C 1
ATOM 1430 O O . TRP A 1 173 ? -5.069 10.697 11.204 1.00 96.62 173 TRP A O 1
ATOM 1440 N N . LEU A 1 174 ? -4.344 8.633 10.745 1.00 96.19 174 LEU A N 1
ATOM 1441 C CA . LEU A 1 174 ? -3.534 8.493 11.958 1.00 96.19 174 LEU A CA 1
ATOM 1442 C C . LEU A 1 174 ? -2.440 9.558 12.052 1.00 96.19 174 LEU A C 1
ATOM 1444 O O . LEU A 1 174 ? -2.201 10.108 13.130 1.00 96.19 174 LEU A O 1
ATOM 1448 N N . ARG A 1 175 ? -1.771 9.848 10.930 1.00 95.56 175 ARG A N 1
ATOM 1449 C CA . ARG A 1 175 ? -0.754 10.894 10.865 1.00 95.56 175 ARG A CA 1
ATOM 1450 C C . ARG A 1 175 ? -1.381 12.256 11.142 1.00 95.56 175 ARG A C 1
ATOM 1452 O O . ARG A 1 175 ? -0.808 12.982 11.939 1.00 95.56 175 ARG A O 1
ATOM 1459 N N . SER A 1 176 ? -2.581 12.547 10.635 1.00 94.19 176 SER A N 1
ATOM 1460 C CA . SER A 1 176 ? -3.291 13.804 10.929 1.00 94.19 176 SER A CA 1
ATOM 1461 C C . SER A 1 176 ? -3.721 13.969 12.397 1.00 94.19 176 SER A C 1
ATOM 1463 O O . SER A 1 176 ? -4.191 15.040 12.768 1.00 94.19 176 SER A O 1
ATOM 1465 N N . GLN A 1 177 ? -3.629 12.921 13.226 1.00 94.19 177 GLN A N 1
ATOM 1466 C CA . GLN A 1 177 ? -3.894 13.009 14.670 1.00 94.19 177 GLN A CA 1
ATOM 1467 C C . GLN A 1 177 ? -2.649 13.396 15.490 1.00 94.19 177 GLN A C 1
ATOM 1469 O O . GLN A 1 177 ? -2.752 13.541 16.706 1.00 94.19 177 GLN A O 1
ATOM 1474 N N . GLN A 1 178 ? -1.470 13.515 14.868 1.00 93.50 178 GLN A N 1
ATOM 1475 C CA . GLN A 1 178 ? -0.233 13.878 15.565 1.00 93.50 178 GLN A CA 1
ATOM 1476 C C . GLN A 1 178 ? -0.040 15.404 15.597 1.00 93.50 178 GLN A C 1
ATOM 1478 O O . GLN A 1 178 ? -0.414 16.100 14.651 1.00 93.50 178 GLN A O 1
ATOM 1483 N N . GLU A 1 179 ? 0.576 15.918 16.665 1.00 88.69 179 GLU A N 1
ATOM 1484 C CA . GLU A 1 179 ? 0.754 17.364 16.900 1.00 88.69 179 GLU A CA 1
ATOM 1485 C C . GLU A 1 179 ? 1.601 18.065 15.825 1.00 88.69 179 GLU A C 1
ATOM 1487 O O . GLU A 1 179 ? 1.366 19.230 15.518 1.00 88.69 179 GLU A O 1
ATOM 1492 N N . ASP A 1 180 ? 2.570 17.363 15.238 1.00 89.12 180 ASP A N 1
ATOM 1493 C CA . ASP A 1 180 ? 3.506 17.876 14.232 1.00 89.12 180 ASP A CA 1
ATOM 1494 C C . ASP A 1 180 ? 3.077 17.562 12.788 1.00 89.12 180 ASP A C 1
ATOM 1496 O O . ASP A 1 180 ? 3.871 17.697 11.856 1.00 89.12 180 ASP A O 1
ATOM 1500 N N . SER A 1 181 ? 1.848 17.079 12.599 1.00 89.88 181 SER A N 1
ATOM 1501 C CA . SER A 1 181 ? 1.398 16.593 11.300 1.00 89.88 181 SER A CA 1
ATOM 1502 C C . SER A 1 181 ? 1.219 17.704 10.273 1.00 89.88 181 SER A C 1
ATOM 1504 O O . SER A 1 181 ? 0.711 18.788 10.563 1.00 89.88 181 SER A O 1
ATOM 1506 N N . LYS A 1 182 ? 1.629 17.408 9.038 1.00 90.56 182 LYS A N 1
ATOM 1507 C CA . LYS A 1 182 ? 1.350 18.237 7.864 1.00 90.56 182 LYS A CA 1
ATOM 1508 C C . LYS A 1 182 ? 0.277 17.564 7.020 1.00 90.56 182 LYS A C 1
ATOM 1510 O O . LYS A 1 182 ? 0.011 16.368 7.154 1.00 90.56 182 LYS A O 1
ATOM 1515 N N . SER A 1 183 ? -0.323 18.322 6.113 1.00 90.50 183 SER A N 1
A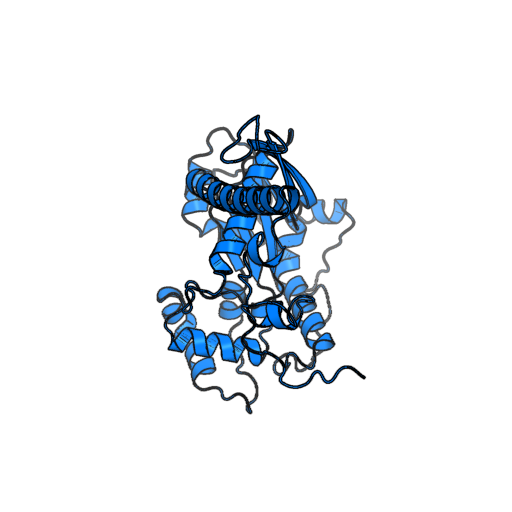TOM 1516 C CA . SER A 1 183 ? -1.299 17.775 5.178 1.00 90.50 183 SER A CA 1
ATOM 1517 C C . SER A 1 183 ? -0.664 16.731 4.264 1.00 90.50 183 SER A C 1
ATOM 1519 O O . SER A 1 183 ? 0.409 16.929 3.694 1.00 90.50 183 SER A O 1
ATOM 1521 N N . ILE A 1 184 ? -1.357 15.607 4.094 1.00 93.06 184 ILE A N 1
ATOM 1522 C CA . ILE A 1 184 ? -0.865 14.472 3.312 1.00 93.06 184 ILE A CA 1
ATOM 1523 C C . ILE A 1 184 ? -1.494 14.530 1.929 1.00 93.06 184 ILE A C 1
ATOM 1525 O O . ILE A 1 184 ? -2.715 14.448 1.768 1.00 93.06 184 ILE A O 1
ATOM 1529 N N . PHE A 1 185 ? -0.661 14.699 0.907 1.00 91.56 185 PHE A N 1
ATOM 1530 C CA . PHE A 1 185 ? -1.150 14.992 -0.445 1.00 91.56 185 PHE A CA 1
ATOM 1531 C C . PHE A 1 185 ? -1.297 13.747 -1.302 1.00 91.56 185 PHE A C 1
ATOM 1533 O O . PHE A 1 185 ? -2.168 13.683 -2.174 1.00 91.56 185 PHE A O 1
ATOM 1540 N N . ALA A 1 186 ? -0.452 12.756 -1.055 1.00 95.00 186 ALA A N 1
ATOM 1541 C CA . ALA A 1 186 ? -0.454 11.496 -1.765 1.00 95.00 186 ALA A CA 1
ATOM 1542 C C . ALA A 1 186 ? 0.069 10.387 -0.858 1.00 95.00 186 ALA A C 1
ATOM 1544 O O . ALA A 1 186 ? 0.870 10.617 0.048 1.00 95.00 186 ALA A O 1
ATOM 1545 N N . GLY A 1 187 ? -0.355 9.170 -1.164 1.00 96.94 187 GLY A N 1
ATOM 1546 C CA . GLY A 1 187 ? 0.374 7.979 -0.777 1.00 96.94 187 GLY A CA 1
ATOM 1547 C C . GLY A 1 187 ? 1.045 7.342 -1.985 1.00 96.94 187 GLY A C 1
ATOM 1548 O O . GLY A 1 187 ? 0.573 7.491 -3.114 1.00 96.94 187 GLY A O 1
ATOM 1549 N N . ILE A 1 188 ? 2.128 6.613 -1.760 1.00 97.56 188 ILE A N 1
ATOM 1550 C CA . ILE A 1 188 ? 2.821 5.834 -2.784 1.00 97.56 188 ILE A CA 1
ATOM 1551 C C . ILE A 1 188 ? 3.006 4.416 -2.269 1.00 97.56 188 ILE A C 1
ATOM 1553 O O . ILE A 1 188 ? 3.381 4.205 -1.121 1.00 97.56 188 ILE A O 1
ATOM 1557 N N . ILE A 1 189 ? 2.761 3.446 -3.142 1.00 97.88 189 ILE A N 1
ATOM 1558 C CA . ILE A 1 189 ? 3.054 2.041 -2.880 1.00 97.88 189 ILE A CA 1
ATOM 1559 C C . ILE A 1 189 ? 4.041 1.557 -3.928 1.00 97.88 189 ILE A C 1
ATOM 1561 O O . ILE A 1 189 ? 3.774 1.677 -5.130 1.00 97.88 189 ILE A O 1
ATOM 1565 N N . PHE A 1 190 ? 5.151 0.988 -3.471 1.00 97.69 190 PHE A N 1
ATOM 1566 C CA . PHE A 1 190 ? 6.115 0.314 -4.329 1.00 97.69 190 PHE A CA 1
ATOM 1567 C C . PHE A 1 190 ? 5.886 -1.200 -4.329 1.00 97.69 190 PHE A C 1
ATOM 1569 O O . PHE A 1 190 ? 5.964 -1.844 -3.288 1.00 97.69 190 PHE A O 1
ATOM 1576 N N . TYR A 1 191 ? 5.657 -1.783 -5.505 1.00 97.06 191 TYR A N 1
ATOM 1577 C CA . TYR A 1 191 ? 5.591 -3.231 -5.718 1.00 97.06 191 TYR A CA 1
ATOM 1578 C C . TYR A 1 191 ? 6.945 -3.730 -6.214 1.00 97.06 191 TYR A C 1
ATOM 1580 O O . TYR A 1 191 ? 7.231 -3.711 -7.412 1.00 97.06 191 TYR A O 1
ATOM 1588 N N . LEU A 1 192 ? 7.806 -4.151 -5.288 1.00 94.81 192 LEU A N 1
ATOM 1589 C CA . LEU A 1 192 ? 9.217 -4.419 -5.587 1.00 94.81 192 LEU A CA 1
ATOM 1590 C C . LEU A 1 192 ? 9.414 -5.606 -6.540 1.00 94.81 192 LEU A C 1
ATOM 1592 O O . LEU A 1 192 ? 10.368 -5.614 -7.317 1.00 94.81 192 LEU A O 1
ATOM 1596 N N . ASN A 1 193 ? 8.494 -6.578 -6.535 1.00 94.31 193 ASN A N 1
ATOM 1597 C CA . ASN A 1 193 ? 8.559 -7.726 -7.442 1.00 94.31 193 ASN A CA 1
ATOM 1598 C C . ASN A 1 193 ? 8.387 -7.325 -8.909 1.00 94.31 193 ASN A C 1
ATOM 1600 O O . ASN A 1 193 ? 8.893 -8.015 -9.778 1.00 94.31 193 ASN A O 1
ATOM 1604 N N . GLU A 1 194 ? 7.729 -6.205 -9.209 1.00 95.00 194 GLU A N 1
ATOM 1605 C CA . GLU A 1 194 ? 7.528 -5.762 -10.595 1.00 95.00 194 GLU A CA 1
ATOM 1606 C C . GLU A 1 194 ? 8.842 -5.325 -11.266 1.00 95.00 194 GLU A C 1
ATOM 1608 O O . GLU A 1 194 ? 8.951 -5.336 -12.490 1.00 95.00 194 GLU A O 1
ATOM 1613 N N . LEU A 1 195 ? 9.869 -4.980 -10.478 1.00 93.50 195 LEU A N 1
ATOM 1614 C CA . LEU A 1 195 ? 11.204 -4.657 -10.994 1.00 93.50 195 LEU A CA 1
ATOM 1615 C C . LEU A 1 195 ? 11.978 -5.902 -11.441 1.00 93.50 195 LEU A C 1
ATOM 1617 O O . LEU A 1 195 ? 12.795 -5.825 -12.359 1.00 93.50 195 LEU A O 1
ATOM 1621 N N . VAL A 1 196 ? 11.730 -7.035 -10.780 1.00 92.31 196 VAL A N 1
ATOM 1622 C CA . VAL A 1 196 ? 12.314 -8.345 -11.092 1.00 92.31 196 VAL A CA 1
ATOM 1623 C C . VAL A 1 196 ? 11.225 -9.413 -10.915 1.00 92.31 196 VAL A C 1
ATOM 1625 O O . VAL A 1 196 ? 11.172 -10.065 -9.860 1.00 92.31 196 VAL A O 1
ATOM 1628 N N . PRO A 1 197 ? 10.319 -9.551 -11.907 1.00 91.75 197 PRO A N 1
ATOM 1629 C CA . PRO A 1 197 ? 9.259 -10.552 -11.861 1.00 91.75 197 PRO A CA 1
ATOM 1630 C C . PRO A 1 197 ? 9.852 -11.959 -11.926 1.00 91.75 197 PRO A C 1
ATOM 1632 O O . PRO A 1 197 ? 10.748 -12.209 -12.734 1.00 91.75 197 PRO A O 1
ATOM 1635 N N . SER A 1 198 ? 9.355 -12.877 -11.098 1.00 91.06 198 SER A N 1
ATOM 1636 C CA . SER A 1 198 ? 9.659 -14.305 -11.245 1.00 91.06 198 SER A CA 1
ATOM 1637 C C . SER A 1 198 ? 8.785 -14.948 -12.324 1.00 91.06 198 SER A C 1
ATOM 1639 O O . SER A 1 198 ? 7.828 -14.340 -12.809 1.00 91.06 198 SER A O 1
ATOM 1641 N N . LYS A 1 199 ? 9.066 -16.205 -12.688 1.00 90.50 199 LYS A N 1
ATOM 1642 C CA . LYS A 1 199 ? 8.187 -16.969 -13.594 1.00 90.50 199 LYS A CA 1
ATOM 1643 C C . LYS A 1 199 ? 6.757 -17.083 -13.059 1.00 90.50 199 LYS A C 1
ATOM 1645 O O . LYS A 1 199 ? 5.805 -16.966 -13.823 1.00 90.50 199 LYS A O 1
ATOM 1650 N N . GLU A 1 200 ? 6.607 -17.258 -11.752 1.00 90.50 200 GLU A N 1
ATOM 1651 C CA . GLU A 1 200 ? 5.310 -17.318 -11.079 1.00 90.50 200 GLU A CA 1
ATOM 1652 C C . GLU A 1 200 ? 4.578 -15.969 -11.160 1.00 90.50 200 GLU A C 1
ATOM 1654 O O . GLU A 1 200 ? 3.391 -15.936 -11.486 1.00 90.50 200 GLU A O 1
ATOM 1659 N N . ASP A 1 201 ? 5.285 -14.846 -10.962 1.00 91.81 201 ASP A N 1
ATOM 1660 C CA . ASP A 1 201 ? 4.703 -13.512 -11.158 1.00 91.81 201 ASP A CA 1
ATOM 1661 C C . ASP A 1 201 ? 4.211 -13.335 -12.608 1.00 91.81 201 ASP A C 1
ATOM 1663 O O . ASP A 1 201 ? 3.107 -12.839 -12.830 1.00 91.81 201 ASP A O 1
ATOM 1667 N N . LEU A 1 202 ? 5.004 -13.760 -13.600 1.00 93.19 202 LEU A N 1
ATOM 1668 C CA . LEU A 1 202 ? 4.656 -13.662 -15.022 1.00 93.19 202 LEU A CA 1
ATOM 1669 C C . LEU A 1 202 ? 3.443 -14.519 -15.394 1.00 93.19 202 LEU A C 1
ATOM 1671 O O . LEU A 1 202 ? 2.581 -14.055 -16.144 1.00 93.19 202 LEU A O 1
ATOM 1675 N N . ALA A 1 203 ? 3.350 -15.736 -14.856 1.00 91.94 203 ALA A N 1
ATOM 1676 C CA . ALA A 1 203 ? 2.195 -16.607 -15.049 1.00 91.94 203 ALA A CA 1
ATOM 1677 C C . ALA A 1 203 ? 0.910 -15.952 -14.514 1.00 91.94 203 ALA A C 1
ATOM 1679 O O . ALA A 1 203 ? -0.116 -15.955 -15.197 1.00 91.94 203 ALA A O 1
ATOM 1680 N N . LEU A 1 204 ? 0.986 -15.300 -13.348 1.00 90.75 204 LEU A N 1
ATOM 1681 C CA . LEU A 1 204 ? -0.138 -14.548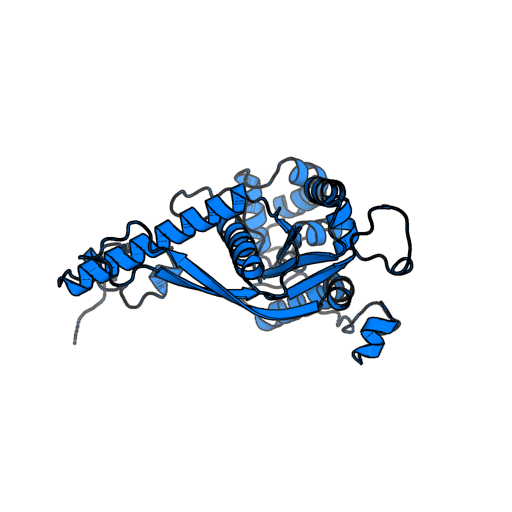 -12.788 1.00 90.75 204 LEU A CA 1
ATOM 1682 C C . LEU A 1 204 ? -0.502 -13.326 -13.641 1.00 90.75 204 LEU A C 1
ATOM 1684 O O . LEU A 1 204 ? -1.681 -13.097 -13.892 1.00 90.75 204 LEU A O 1
ATOM 1688 N N . ILE A 1 205 ? 0.478 -12.556 -14.134 1.00 91.69 205 ILE A N 1
ATOM 1689 C CA . ILE A 1 205 ? 0.204 -11.427 -15.047 1.00 91.69 205 ILE A CA 1
ATOM 1690 C C . ILE A 1 205 ? -0.511 -11.931 -16.307 1.00 91.69 20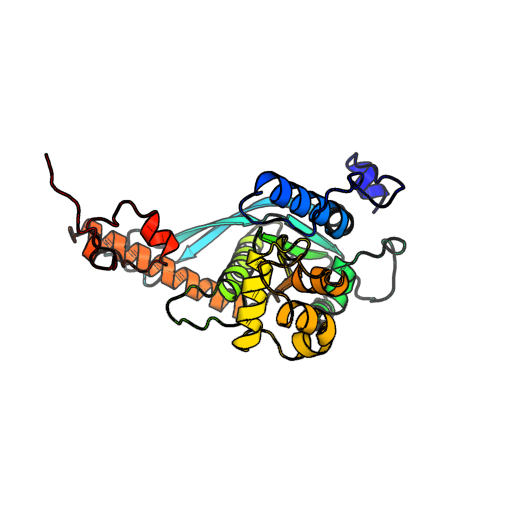5 ILE A C 1
ATOM 1692 O O . ILE A 1 205 ? -1.480 -11.321 -16.760 1.00 91.69 205 ILE A O 1
ATOM 1696 N N . LYS A 1 206 ? -0.066 -13.062 -16.858 1.00 92.50 206 LYS A N 1
ATOM 1697 C CA . LYS A 1 206 ? -0.674 -13.684 -18.036 1.00 92.50 206 LYS A CA 1
ATOM 1698 C C . LYS A 1 206 ? -2.121 -14.111 -17.789 1.00 92.50 206 LYS A C 1
ATOM 1700 O O . LYS A 1 206 ? -2.973 -13.934 -18.660 1.00 92.50 206 LYS A O 1
ATOM 1705 N N . GLU A 1 207 ? -2.411 -14.679 -16.624 1.00 90.19 207 GLU A N 1
ATOM 1706 C CA . GLU A 1 207 ? -3.776 -15.033 -16.231 1.00 90.19 207 GLU A CA 1
ATOM 1707 C C . GLU A 1 207 ? -4.660 -13.786 -16.080 1.00 90.19 207 GLU A C 1
ATOM 1709 O O . GLU A 1 207 ? -5.770 -13.740 -16.612 1.00 90.19 207 GLU A O 1
ATOM 1714 N N . GLU A 1 208 ? -4.147 -12.738 -15.435 1.00 89.38 208 GLU A N 1
ATOM 1715 C CA . GLU A 1 208 ? -4.852 -11.465 -15.255 1.00 89.38 208 GLU A CA 1
ATOM 1716 C C . GLU A 1 208 ? -5.212 -10.806 -16.586 1.00 89.38 208 GLU A C 1
ATOM 1718 O O . GLU A 1 208 ? -6.321 -10.292 -16.735 1.00 89.38 208 GLU A O 1
ATOM 1723 N N . MET A 1 209 ? -4.315 -10.866 -17.574 1.00 88.81 209 MET A N 1
ATOM 1724 C CA . MET A 1 209 ? -4.601 -10.395 -18.929 1.00 88.81 209 MET A CA 1
ATOM 1725 C C . MET A 1 209 ? -5.769 -11.151 -19.564 1.00 88.81 209 MET A C 1
ATOM 1727 O O . MET A 1 209 ? -6.683 -10.530 -20.102 1.00 88.81 209 MET A O 1
ATOM 1731 N N . LYS A 1 210 ? -5.753 -12.489 -19.497 1.00 88.06 210 LYS A N 1
ATOM 1732 C CA . LYS A 1 210 ? -6.801 -13.337 -20.090 1.00 88.06 210 LYS A CA 1
ATOM 1733 C C . LYS A 1 210 ? -8.164 -13.106 -19.446 1.00 88.06 210 LYS A C 1
ATOM 1735 O O . LYS A 1 210 ? -9.181 -13.198 -20.127 1.00 88.06 210 LYS A O 1
ATOM 1740 N N . ASN A 1 211 ? -8.166 -12.780 -18.157 1.00 86.62 211 ASN A N 1
ATOM 1741 C CA . ASN A 1 211 ? -9.368 -12.505 -17.381 1.00 86.62 211 ASN A CA 1
ATOM 1742 C C . ASN A 1 211 ? -9.809 -11.030 -17.436 1.00 86.62 211 ASN A C 1
ATOM 1744 O O . ASN A 1 211 ? -10.787 -10.676 -16.784 1.00 86.62 211 ASN A O 1
ATOM 1748 N N . GLY A 1 212 ? -9.116 -10.165 -18.190 1.00 85.38 212 GLY A N 1
ATOM 1749 C CA . GLY A 1 212 ? -9.475 -8.748 -18.322 1.00 85.38 212 GLY A CA 1
ATOM 1750 C C . GLY A 1 212 ? -9.291 -7.931 -17.038 1.00 85.38 212 GLY A C 1
ATOM 1751 O O . GLY A 1 212 ? -9.976 -6.934 -16.845 1.00 85.38 212 GLY A O 1
ATOM 1752 N N . LEU A 1 213 ? -8.379 -8.343 -16.151 1.00 86.19 213 LEU A N 1
ATOM 1753 C CA . LEU A 1 213 ? -8.171 -7.737 -14.825 1.00 86.19 213 LEU A CA 1
ATOM 1754 C C . LEU A 1 213 ? -7.118 -6.611 -14.813 1.00 86.19 213 LEU A C 1
ATOM 1756 O O . LEU A 1 213 ? -6.721 -6.119 -13.750 1.00 86.19 213 LEU A O 1
ATOM 1760 N N . ILE A 1 214 ? -6.642 -6.215 -15.996 1.00 84.31 214 ILE A N 1
ATOM 1761 C CA . ILE A 1 214 ? -5.663 -5.147 -16.211 1.00 84.31 214 ILE A CA 1
ATOM 1762 C C . ILE A 1 214 ? -6.356 -3.991 -16.934 1.00 84.31 214 ILE A C 1
ATOM 1764 O O . ILE A 1 214 ? -7.110 -4.208 -17.877 1.00 84.31 214 ILE A O 1
ATOM 1768 N N . ASP A 1 215 ? -6.073 -2.762 -16.503 1.00 82.75 215 ASP A N 1
ATOM 1769 C CA . ASP A 1 215 ? -6.613 -1.544 -17.109 1.00 82.75 215 ASP A CA 1
ATOM 1770 C C . ASP A 1 215 ? -6.283 -1.451 -18.611 1.00 82.75 215 ASP A C 1
ATOM 1772 O O . ASP A 1 215 ? -5.140 -1.642 -19.031 1.00 82.75 215 ASP A O 1
ATOM 1776 N N . GLU A 1 216 ? -7.291 -1.111 -19.415 1.00 82.12 216 GLU A N 1
ATOM 1777 C CA . GLU A 1 216 ? -7.206 -1.076 -20.880 1.00 82.12 216 GLU A CA 1
ATOM 1778 C C . GLU A 1 216 ? -6.148 -0.086 -21.386 1.00 82.12 216 GLU A C 1
ATOM 1780 O O . GLU A 1 216 ? -5.411 -0.383 -22.327 1.00 82.12 216 GLU A O 1
ATOM 1785 N N . ARG A 1 217 ? -5.996 1.071 -20.727 1.00 84.44 217 ARG A N 1
ATOM 1786 C CA . ARG A 1 217 ? -4.978 2.063 -21.115 1.00 84.44 217 ARG A CA 1
ATOM 1787 C C . ARG A 1 217 ? -3.572 1.525 -20.876 1.00 84.44 217 ARG A C 1
ATOM 1789 O O . ARG A 1 217 ? -2.670 1.784 -21.670 1.00 84.44 217 ARG A O 1
ATOM 1796 N N . THR A 1 218 ? -3.398 0.764 -19.798 1.00 85.69 218 THR A N 1
ATOM 1797 C CA . THR A 1 218 ? -2.142 0.075 -19.486 1.00 85.69 218 THR A CA 1
ATOM 1798 C C . THR A 1 218 ? -1.835 -0.989 -20.541 1.00 85.69 218 THR A C 1
ATOM 1800 O O . THR A 1 218 ? -0.704 -1.047 -21.024 1.00 85.69 218 THR A O 1
ATOM 1803 N N . LEU A 1 219 ? -2.835 -1.789 -20.935 1.00 86.06 219 LEU A N 1
ATOM 1804 C CA . LEU A 1 219 ? -2.702 -2.805 -21.986 1.00 86.06 219 LEU A CA 1
ATOM 1805 C C . LEU A 1 219 ? -2.252 -2.197 -23.318 1.00 86.06 219 LEU A C 1
ATOM 1807 O O . LEU A 1 219 ? -1.292 -2.685 -23.913 1.00 86.06 219 LEU A O 1
ATOM 1811 N N . GLU A 1 220 ? -2.890 -1.111 -23.756 1.00 89.50 220 GLU A N 1
ATOM 1812 C CA . GLU A 1 220 ? -2.548 -0.459 -25.024 1.00 89.50 220 GLU A CA 1
ATOM 1813 C C . GLU A 1 220 ? -1.144 0.159 -24.984 1.00 89.50 220 GLU A C 1
ATOM 1815 O O . GLU A 1 220 ? -0.344 -0.035 -25.902 1.00 89.50 220 GLU A O 1
ATOM 1820 N N . LYS A 1 221 ? -0.797 0.846 -23.886 1.00 93.31 221 LYS A N 1
ATOM 1821 C CA . LYS A 1 221 ? 0.517 1.485 -23.724 1.00 93.31 221 LYS A CA 1
ATOM 1822 C C . LYS A 1 221 ? 1.672 0.480 -23.788 1.00 93.31 221 LYS A C 1
ATOM 1824 O O . LYS A 1 221 ? 2.701 0.773 -24.393 1.00 93.31 221 LYS A O 1
ATOM 1829 N N . TYR A 1 222 ? 1.497 -0.704 -23.200 1.00 94.50 222 TYR A N 1
ATOM 1830 C CA . TYR A 1 222 ? 2.545 -1.725 -23.078 1.00 94.50 222 TYR A CA 1
ATOM 1831 C C . TYR A 1 222 ? 2.267 -2.989 -23.888 1.00 94.50 222 TYR A C 1
ATOM 1833 O O . TYR A 1 222 ? 2.716 -4.083 -23.542 1.00 94.50 222 TYR A O 1
ATOM 1841 N N . LYS A 1 223 ? 1.557 -2.843 -25.009 1.00 93.50 223 LYS A N 1
ATOM 1842 C CA . LYS A 1 223 ? 1.141 -3.953 -25.870 1.00 93.50 223 LYS A CA 1
ATOM 1843 C C . LYS A 1 223 ? 2.275 -4.920 -26.226 1.00 93.50 223 LYS A C 1
ATOM 1845 O O . LYS A 1 223 ? 2.072 -6.127 -26.204 1.00 93.50 223 LYS A O 1
ATOM 1850 N N . LYS A 1 224 ? 3.479 -4.410 -26.510 1.00 95.25 224 LYS A N 1
ATOM 1851 C CA . LYS A 1 224 ? 4.646 -5.245 -26.854 1.00 95.25 224 LYS A CA 1
ATOM 1852 C C . LYS A 1 224 ? 5.077 -6.155 -25.702 1.00 95.25 224 LYS A C 1
ATOM 1854 O O . LYS A 1 224 ? 5.301 -7.338 -25.929 1.00 95.25 224 LYS A O 1
ATOM 1859 N N . ASP A 1 225 ? 5.172 -5.616 -24.488 1.00 95.75 225 ASP A N 1
ATOM 1860 C CA . ASP A 1 225 ? 5.530 -6.388 -23.293 1.00 95.75 225 ASP A CA 1
ATOM 1861 C C . ASP A 1 225 ? 4.465 -7.447 -22.996 1.00 95.75 225 ASP A C 1
ATOM 1863 O O . ASP A 1 225 ? 4.773 -8.610 -22.741 1.00 95.75 225 ASP A O 1
ATOM 1867 N N . PHE A 1 226 ? 3.196 -7.073 -23.134 1.00 94.12 226 PHE A N 1
ATOM 1868 C CA . PHE A 1 226 ? 2.078 -7.991 -22.975 1.00 94.12 226 PHE A CA 1
ATOM 1869 C C . PHE A 1 226 ? 2.048 -9.104 -24.034 1.00 94.12 226 PHE A C 1
ATOM 1871 O O . PHE A 1 226 ? 1.806 -10.260 -23.693 1.00 94.12 226 PHE A O 1
ATOM 1878 N N . GLU A 1 227 ? 2.367 -8.812 -25.296 1.00 94.69 227 GLU A N 1
ATOM 1879 C CA . GLU A 1 227 ? 2.511 -9.834 -26.342 1.00 94.69 227 GLU A CA 1
ATOM 1880 C C . GLU A 1 227 ? 3.659 -10.817 -26.055 1.00 94.69 227 GLU A C 1
ATOM 1882 O O . GLU A 1 227 ? 3.547 -11.998 -26.395 1.00 94.69 227 GLU A O 1
ATOM 1887 N N . LEU A 1 228 ? 4.757 -10.357 -25.440 1.00 95.12 228 LEU A N 1
ATOM 1888 C CA . LEU A 1 228 ? 5.854 -11.232 -25.012 1.00 95.12 228 LEU A CA 1
ATOM 1889 C C . LEU A 1 228 ? 5.397 -12.184 -23.899 1.00 95.12 228 LEU A C 1
ATOM 1891 O O . LEU A 1 228 ? 5.653 -13.385 -23.986 1.00 95.12 228 LEU A O 1
ATOM 1895 N N . ILE A 1 229 ? 4.679 -11.670 -22.896 1.00 94.31 229 ILE A N 1
ATOM 1896 C CA . ILE A 1 229 ? 4.123 -12.469 -21.790 1.00 94.31 229 ILE A CA 1
ATOM 1897 C C . ILE A 1 229 ? 3.101 -13.490 -22.312 1.00 94.31 229 ILE A C 1
ATOM 1899 O O . ILE A 1 229 ? 3.110 -14.656 -21.909 1.00 94.31 229 ILE A O 1
ATOM 1903 N N . ASP A 1 230 ? 2.237 -13.089 -23.245 1.00 93.06 230 ASP A N 1
ATOM 1904 C CA . ASP A 1 230 ? 1.208 -13.976 -23.786 1.00 93.06 230 ASP A CA 1
ATOM 1905 C C . ASP A 1 230 ? 1.802 -15.136 -24.608 1.00 93.06 230 ASP A C 1
ATOM 1907 O O . ASP A 1 230 ? 1.365 -16.286 -24.488 1.00 93.06 230 ASP A O 1
ATOM 1911 N N . LYS A 1 231 ? 2.864 -14.876 -25.381 1.00 93.50 231 LYS A N 1
ATOM 1912 C CA . LYS A 1 231 ? 3.554 -15.903 -26.184 1.00 93.50 231 LYS A CA 1
ATOM 1913 C C . LYS A 1 231 ? 4.486 -16.799 -25.367 1.00 93.50 231 LYS A C 1
ATOM 1915 O O . LYS A 1 231 ? 4.740 -17.928 -25.785 1.00 93.50 231 LYS A O 1
ATOM 1920 N N . TRP A 1 232 ? 4.984 -16.315 -24.230 1.00 94.38 232 TRP A N 1
ATOM 1921 C CA . TRP A 1 232 ? 5.905 -17.046 -23.358 1.00 94.38 232 TRP A CA 1
ATOM 1922 C C . TRP A 1 232 ? 5.276 -18.319 -22.767 1.00 94.38 232 TRP A C 1
ATOM 1924 O O . TRP A 1 232 ? 4.079 -18.354 -22.470 1.00 94.38 232 TRP A O 1
ATOM 1934 N N . ARG A 1 233 ? 6.078 -19.374 -22.593 1.00 91.31 233 ARG A N 1
ATOM 1935 C CA . ARG A 1 233 ? 5.691 -20.628 -21.930 1.00 91.31 233 ARG A CA 1
ATOM 1936 C C . ARG A 1 233 ? 6.573 -20.852 -20.710 1.00 91.31 233 ARG A C 1
ATOM 1938 O O . ARG A 1 233 ? 7.759 -20.558 -20.765 1.00 91.31 233 ARG A O 1
ATOM 1945 N N . ASP A 1 234 ? 6.019 -21.435 -19.655 1.00 85.00 234 ASP A N 1
ATOM 1946 C CA . ASP A 1 234 ? 6.692 -21.569 -18.354 1.00 85.00 234 ASP A CA 1
ATOM 1947 C C . ASP A 1 234 ? 8.043 -22.315 -18.425 1.00 85.00 234 ASP A C 1
ATOM 1949 O O . ASP A 1 234 ? 8.986 -21.984 -17.695 1.00 85.00 234 ASP A O 1
ATOM 1953 N N . ASP A 1 235 ? 8.164 -23.267 -19.356 1.00 86.50 235 ASP A N 1
ATOM 1954 C CA . ASP A 1 235 ? 9.392 -24.031 -19.616 1.00 86.50 235 ASP A CA 1
ATOM 1955 C C . ASP A 1 235 ? 10.493 -23.201 -20.307 1.00 86.50 235 ASP A C 1
ATOM 1957 O O . ASP A 1 235 ? 11.677 -23.527 -20.198 1.00 86.50 235 ASP A O 1
ATOM 1961 N N . ASP A 1 236 ? 10.134 -22.106 -20.981 1.00 87.75 236 ASP A N 1
ATOM 1962 C CA . ASP A 1 236 ? 11.067 -21.248 -21.711 1.00 87.75 236 ASP A CA 1
ATOM 1963 C C . ASP A 1 236 ? 11.800 -20.268 -20.772 1.00 87.75 236 ASP A C 1
ATOM 1965 O O . ASP A 1 236 ? 11.413 -20.033 -19.618 1.00 87.75 236 ASP A O 1
ATOM 1969 N N . LYS A 1 237 ? 12.878 -19.649 -21.276 1.00 87.81 237 LYS A N 1
ATOM 1970 C CA . LYS A 1 237 ? 13.507 -18.490 -20.618 1.00 87.81 237 LYS A CA 1
ATOM 1971 C C . LYS A 1 237 ? 12.464 -17.375 -20.461 1.00 87.81 237 LYS A C 1
ATOM 1973 O O . LYS A 1 237 ? 11.686 -17.137 -21.386 1.00 87.81 237 LYS A O 1
ATOM 1978 N N . ALA A 1 238 ? 12.446 -16.706 -19.305 1.00 88.75 238 ALA A N 1
ATOM 1979 C CA . ALA A 1 238 ? 11.509 -15.609 -19.083 1.00 88.75 238 ALA A CA 1
ATOM 1980 C C . ALA A 1 238 ? 11.743 -14.483 -20.114 1.00 88.75 238 ALA A C 1
ATOM 1982 O O . ALA A 1 238 ? 12.895 -14.212 -20.473 1.00 88.75 238 ALA A O 1
ATOM 1983 N N . PRO A 1 239 ? 10.677 -13.838 -20.619 1.00 91.94 239 PRO A N 1
ATOM 1984 C CA . PRO A 1 239 ? 10.801 -12.793 -21.617 1.00 91.94 239 PRO A CA 1
ATOM 1985 C C . PRO A 1 239 ? 11.508 -11.567 -21.034 1.00 91.94 239 PRO A C 1
ATOM 1987 O O . PRO A 1 239 ? 11.267 -11.161 -19.895 1.00 91.94 239 PRO A O 1
ATOM 1990 N N . GLU A 1 240 ? 12.348 -10.935 -21.848 1.00 91.06 240 GLU A N 1
ATOM 1991 C CA . GLU A 1 240 ? 12.968 -9.663 -21.495 1.00 91.06 240 GLU A CA 1
ATOM 1992 C C . GLU A 1 240 ? 11.941 -8.533 -21.653 1.00 91.06 240 GLU A C 1
ATOM 1994 O O . GLU A 1 240 ? 11.639 -8.087 -22.759 1.00 91.06 240 GLU A O 1
ATOM 1999 N N . LEU A 1 241 ? 11.360 -8.109 -20.529 1.00 94.06 241 LEU A N 1
ATOM 2000 C CA . LEU A 1 241 ? 10.394 -7.010 -20.488 1.00 94.06 241 LEU A CA 1
ATOM 2001 C C . LEU A 1 241 ? 11.093 -5.653 -20.396 1.00 94.06 241 LEU A C 1
ATOM 2003 O O . LEU A 1 241 ? 12.125 -5.512 -19.727 1.00 94.06 241 LEU A O 1
ATOM 2007 N N . SER A 1 242 ? 10.473 -4.641 -20.996 1.00 95.06 242 SER A N 1
ATOM 2008 C CA . SER A 1 242 ? 10.971 -3.274 -21.015 1.00 95.06 242 SER A CA 1
ATOM 2009 C C . SER A 1 242 ? 11.093 -2.684 -19.605 1.00 95.06 242 SER A C 1
ATOM 2011 O O . SER A 1 242 ? 10.283 -2.934 -18.705 1.00 95.06 242 SER A O 1
ATOM 2013 N N . ASN A 1 243 ? 12.118 -1.854 -19.398 1.00 91.94 243 ASN A N 1
ATOM 2014 C CA . ASN A 1 243 ? 12.313 -1.169 -18.117 1.00 91.94 243 ASN A CA 1
ATOM 2015 C C . ASN A 1 243 ? 11.160 -0.209 -17.802 1.00 91.94 243 ASN A C 1
ATOM 2017 O O . ASN A 1 243 ? 10.807 -0.056 -16.637 1.00 91.94 243 ASN A O 1
ATOM 2021 N N . GLU A 1 244 ? 10.558 0.412 -18.820 1.00 93.38 244 GLU A N 1
ATOM 2022 C CA . GLU A 1 244 ? 9.417 1.312 -18.636 1.00 93.38 244 GLU A CA 1
ATOM 2023 C C . GLU A 1 244 ? 8.194 0.562 -18.092 1.00 93.38 244 GLU A C 1
ATOM 2025 O O . GLU A 1 244 ? 7.561 1.036 -17.150 1.00 93.38 244 GLU A O 1
ATOM 2030 N N . PHE A 1 245 ? 7.912 -0.635 -18.617 1.00 94.38 245 PHE A N 1
ATOM 2031 C CA . PHE A 1 245 ? 6.839 -1.496 -18.123 1.00 94.38 245 PHE A CA 1
ATOM 2032 C C . PHE A 1 245 ? 7.047 -1.892 -16.657 1.00 94.38 245 PHE A C 1
ATOM 2034 O O . PHE A 1 245 ? 6.153 -1.706 -15.827 1.00 94.38 245 PHE A O 1
ATOM 2041 N N . LYS A 1 246 ? 8.247 -2.383 -16.321 1.00 94.56 246 LYS A N 1
ATOM 2042 C CA . LYS A 1 246 ? 8.618 -2.771 -14.948 1.00 94.56 246 LYS A CA 1
ATOM 2043 C C . LYS A 1 246 ? 8.495 -1.591 -13.981 1.00 94.56 246 LYS A C 1
ATOM 2045 O O . LYS A 1 246 ? 7.909 -1.718 -12.907 1.00 94.56 246 LYS A O 1
ATOM 2050 N N . LEU A 1 247 ? 9.001 -0.423 -14.383 1.00 94.00 247 LEU A N 1
ATOM 2051 C CA . LEU A 1 247 ? 8.931 0.813 -13.605 1.00 94.00 247 LEU A CA 1
ATOM 2052 C C . LEU A 1 247 ? 7.487 1.226 -13.315 1.00 94.00 247 LEU A C 1
ATOM 2054 O O . LEU A 1 247 ? 7.141 1.426 -12.152 1.00 94.00 247 LEU A O 1
ATOM 2058 N N . GLU A 1 248 ? 6.641 1.319 -14.340 1.00 92.88 248 GLU A N 1
ATOM 2059 C CA . GLU A 1 248 ? 5.255 1.776 -14.189 1.00 92.88 248 GLU A CA 1
ATOM 2060 C C . GLU A 1 248 ? 4.412 0.813 -13.351 1.00 92.88 248 GLU A C 1
ATOM 2062 O O . GLU A 1 248 ? 3.593 1.233 -12.528 1.00 92.88 248 GLU A O 1
ATOM 2067 N N . ARG A 1 249 ? 4.642 -0.494 -13.499 1.00 93.69 249 ARG A N 1
ATOM 2068 C CA . ARG A 1 249 ? 3.970 -1.492 -12.667 1.00 93.69 249 ARG A CA 1
ATOM 2069 C C . ARG A 1 249 ? 4.450 -1.460 -11.219 1.00 93.69 249 ARG A C 1
ATOM 2071 O O . ARG A 1 249 ? 3.624 -1.661 -10.328 1.00 93.69 249 ARG A O 1
ATOM 2078 N N . SER A 1 250 ? 5.721 -1.132 -10.979 1.00 96.31 250 SER A N 1
ATOM 2079 C CA . SER A 1 250 ? 6.320 -1.099 -9.638 1.00 96.31 250 SER A CA 1
ATOM 2080 C C . SER A 1 250 ? 5.880 0.065 -8.751 1.00 96.31 250 SER A C 1
ATOM 2082 O O . SER A 1 250 ? 6.189 0.042 -7.566 1.00 96.31 250 SER A O 1
ATOM 2084 N N . ILE A 1 251 ? 5.157 1.061 -9.269 1.00 95.94 251 ILE A N 1
ATOM 2085 C CA . ILE A 1 251 ? 4.707 2.223 -8.492 1.00 95.94 251 ILE A CA 1
ATOM 2086 C C . ILE A 1 251 ? 3.200 2.441 -8.634 1.00 95.94 251 ILE A C 1
ATOM 2088 O O . ILE A 1 251 ? 2.614 2.325 -9.712 1.00 95.94 251 ILE A O 1
ATOM 2092 N N . ARG A 1 252 ? 2.550 2.790 -7.525 1.00 95.25 252 ARG A N 1
ATOM 2093 C CA . ARG A 1 252 ? 1.144 3.198 -7.494 1.00 95.25 252 ARG A CA 1
ATOM 2094 C C . ARG A 1 252 ? 0.982 4.442 -6.636 1.00 95.25 252 ARG A C 1
ATOM 2096 O O . ARG A 1 252 ? 1.376 4.436 -5.477 1.00 95.25 252 ARG A O 1
ATOM 2103 N N . ILE A 1 253 ? 0.331 5.463 -7.187 1.00 95.81 253 ILE A N 1
ATOM 2104 C CA . ILE A 1 253 ? -0.098 6.642 -6.428 1.00 95.81 253 ILE A CA 1
ATOM 2105 C C . ILE A 1 253 ? -1.492 6.392 -5.847 1.00 95.81 253 ILE A C 1
ATOM 2107 O O . ILE A 1 253 ? -2.405 5.956 -6.553 1.00 95.81 253 ILE A O 1
ATOM 2111 N N . ILE A 1 254 ? -1.652 6.701 -4.564 1.00 96.25 254 ILE A N 1
ATOM 2112 C CA . ILE A 1 254 ? -2.916 6.713 -3.834 1.00 96.25 254 ILE A CA 1
ATOM 2113 C C . ILE A 1 254 ? -3.321 8.165 -3.591 1.00 96.25 254 ILE A C 1
ATOM 2115 O O . ILE A 1 254 ? -2.570 8.946 -3.009 1.00 96.25 254 ILE A O 1
ATOM 2119 N N . ASN A 1 255 ? -4.526 8.523 -4.027 1.00 93.56 255 ASN A N 1
ATOM 2120 C CA . ASN A 1 255 ? -5.084 9.852 -3.792 1.00 93.56 255 ASN A CA 1
ATOM 2121 C C . ASN A 1 255 ? -5.714 9.896 -2.391 1.00 93.56 255 ASN A C 1
ATOM 2123 O O . ASN A 1 255 ? -6.493 9.007 -2.049 1.00 93.56 255 ASN A O 1
ATOM 2127 N N . ILE A 1 256 ? -5.401 10.927 -1.603 1.00 92.94 256 ILE A N 1
ATOM 2128 C CA . ILE A 1 256 ? -5.736 10.993 -0.166 1.00 92.94 256 ILE A CA 1
ATOM 2129 C C . ILE A 1 256 ? -6.976 11.851 0.097 1.00 92.94 256 ILE A C 1
ATOM 2131 O O . ILE A 1 256 ? -6.905 12.931 0.667 1.00 92.94 256 ILE A O 1
ATOM 2135 N N . ASP A 1 257 ? -8.142 11.458 -0.400 1.00 90.62 257 ASP A N 1
ATOM 2136 C CA . ASP A 1 257 ? -9.376 12.248 -0.241 1.00 90.62 257 ASP A CA 1
ATOM 2137 C C . ASP A 1 257 ? -10.059 12.014 1.108 1.00 90.62 257 ASP A C 1
ATOM 2139 O O . ASP A 1 257 ? -10.089 10.879 1.575 1.00 90.62 257 ASP A O 1
ATOM 2143 N N . SER A 1 258 ? -10.645 13.055 1.712 1.00 90.75 258 SER A N 1
ATOM 2144 C CA . SER A 1 258 ? -11.344 12.922 2.997 1.00 90.75 258 SER A CA 1
ATOM 2145 C C . SER A 1 258 ? -12.485 11.908 2.923 1.00 90.75 258 SER A C 1
ATOM 2147 O O . SER A 1 258 ? -12.614 11.083 3.818 1.00 90.75 258 SER A O 1
ATOM 2149 N N . LYS A 1 259 ? -13.233 11.861 1.812 1.00 93.56 259 LYS A N 1
ATOM 2150 C CA . LYS A 1 259 ? -14.303 10.869 1.632 1.00 93.56 259 LYS A CA 1
ATOM 2151 C C . LYS A 1 259 ? -13.758 9.451 1.527 1.00 93.56 259 LYS A C 1
ATOM 2153 O O . LYS A 1 259 ? -14.417 8.506 1.943 1.00 93.56 259 LYS A O 1
ATOM 2158 N N . GLU A 1 260 ? -12.586 9.279 0.923 1.00 93.31 260 GLU A N 1
ATOM 2159 C CA . GLU A 1 260 ? -11.948 7.965 0.812 1.00 93.31 260 GLU A CA 1
ATOM 2160 C C . GLU A 1 260 ? -11.337 7.532 2.148 1.00 93.31 260 GLU A C 1
ATOM 2162 O O . GLU A 1 260 ? -11.428 6.357 2.497 1.00 93.31 260 GLU A O 1
ATOM 2167 N N . ILE A 1 261 ? -10.785 8.476 2.917 1.00 95.25 261 ILE A N 1
ATOM 2168 C CA . ILE A 1 261 ? -10.363 8.252 4.301 1.00 95.25 261 ILE A CA 1
ATOM 2169 C C . ILE A 1 261 ? -11.555 7.779 5.134 1.00 95.25 261 ILE A C 1
ATOM 2171 O O . ILE A 1 261 ? -11.467 6.717 5.742 1.00 95.25 261 ILE A O 1
ATOM 2175 N N . ASP A 1 262 ? -12.674 8.502 5.107 1.00 94.94 262 ASP A N 1
ATOM 2176 C CA . ASP A 1 262 ? -13.861 8.157 5.893 1.00 94.94 262 ASP A CA 1
ATOM 2177 C C . ASP A 1 262 ? -14.381 6.759 5.537 1.00 94.94 262 ASP A C 1
ATOM 2179 O O . ASP A 1 262 ? -14.557 5.931 6.426 1.00 94.94 262 ASP A O 1
ATOM 2183 N N . LYS A 1 263 ? -14.495 6.429 4.243 1.00 93.94 263 LYS A N 1
ATOM 2184 C CA . LYS A 1 263 ? -14.864 5.071 3.796 1.00 93.94 263 LYS A CA 1
ATOM 2185 C C . LYS A 1 263 ? -13.886 3.995 4.272 1.00 93.94 263 LYS A C 1
ATOM 2187 O O . LYS A 1 263 ? -14.295 2.875 4.571 1.00 93.94 263 LYS A O 1
ATOM 2192 N N . SER A 1 264 ? -12.586 4.293 4.280 1.00 93.56 264 SER A N 1
ATOM 2193 C CA . SER A 1 264 ? -11.562 3.366 4.774 1.00 93.56 264 SER A CA 1
ATOM 2194 C C . SER A 1 264 ? -11.723 3.125 6.274 1.00 93.56 264 SER A C 1
ATOM 2196 O O . SER A 1 264 ? -11.634 1.988 6.734 1.00 93.56 264 SER A O 1
ATOM 2198 N N . LEU A 1 265 ? -12.004 4.187 7.031 1.00 94.69 265 LEU A N 1
ATOM 2199 C CA . LEU A 1 265 ? -12.238 4.116 8.467 1.00 94.69 265 LEU A CA 1
ATOM 2200 C C . LEU A 1 265 ? -13.547 3.388 8.784 1.00 94.69 265 LEU A C 1
ATOM 2202 O O . LEU A 1 265 ? -13.542 2.549 9.667 1.00 94.69 265 LEU A O 1
ATOM 2206 N N . GLU A 1 266 ? -14.626 3.597 8.031 1.00 94.19 266 GLU A N 1
ATOM 2207 C CA . GLU A 1 266 ? -15.883 2.848 8.197 1.00 94.19 266 GLU A CA 1
ATOM 2208 C C . GLU A 1 266 ? -15.686 1.334 8.032 1.00 94.19 266 GLU A C 1
ATOM 2210 O O . GLU A 1 266 ? -16.190 0.547 8.832 1.00 94.19 266 GLU A O 1
ATOM 2215 N N . LYS A 1 267 ? -14.900 0.908 7.034 1.00 91.25 267 LYS A N 1
ATOM 2216 C CA . LYS A 1 267 ? -14.539 -0.511 6.866 1.00 91.25 267 LYS A CA 1
ATOM 2217 C C . LYS A 1 267 ? -13.699 -1.026 8.032 1.00 91.25 267 LYS A C 1
ATOM 2219 O O . LYS A 1 267 ? -13.882 -2.156 8.479 1.00 91.25 267 LYS A O 1
ATOM 2224 N N . PHE A 1 268 ? -12.785 -0.203 8.544 1.00 92.19 268 PHE A N 1
ATOM 2225 C CA . PHE A 1 268 ? -12.012 -0.541 9.736 1.00 92.19 268 PHE A CA 1
ATOM 2226 C C . PHE A 1 268 ? -12.924 -0.699 10.963 1.00 92.19 268 PHE A C 1
ATOM 2228 O O . PHE A 1 268 ? -12.796 -1.668 11.711 1.00 92.19 268 PHE A O 1
ATOM 2235 N N . ASP A 1 269 ? -13.875 0.218 11.141 1.00 94.75 269 ASP A N 1
ATOM 2236 C CA . ASP A 1 269 ? -14.872 0.207 12.209 1.00 94.75 269 ASP A CA 1
ATOM 2237 C C . ASP A 1 269 ? -15.739 -1.066 12.121 1.00 94.75 269 ASP A C 1
ATOM 2239 O O . ASP A 1 269 ? -16.002 -1.705 13.137 1.00 94.75 269 ASP A O 1
ATOM 2243 N N . GLU A 1 270 ? -16.117 -1.515 10.920 1.00 93.81 270 GLU A N 1
ATOM 2244 C CA . GLU A 1 270 ? -16.835 -2.783 10.726 1.00 93.81 270 GLU A CA 1
ATOM 2245 C C . GLU A 1 270 ? -16.021 -3.996 11.210 1.00 93.81 270 GLU A C 1
ATOM 2247 O O . GLU A 1 270 ? -16.547 -4.878 11.897 1.00 93.81 270 GLU A O 1
ATOM 2252 N N . VAL A 1 271 ? -14.722 -4.044 10.902 1.00 91.81 271 VAL A N 1
ATOM 2253 C CA . VAL A 1 271 ? -13.833 -5.116 11.380 1.00 91.81 271 VAL A CA 1
ATOM 2254 C C . VAL A 1 271 ? -13.727 -5.090 12.905 1.00 91.81 271 VAL A C 1
ATOM 2256 O O . VAL A 1 271 ? -13.866 -6.132 13.548 1.00 91.81 271 VAL A O 1
ATOM 2259 N N . VAL A 1 272 ? -13.541 -3.911 13.501 1.00 94.94 272 VAL A N 1
ATOM 2260 C CA . VAL A 1 272 ? -13.471 -3.749 14.962 1.00 94.94 272 VAL A CA 1
ATOM 2261 C C . VAL A 1 272 ? -14.775 -4.172 15.629 1.00 94.94 272 VAL A C 1
ATOM 2263 O O . VAL A 1 272 ? -14.739 -4.889 16.627 1.00 94.94 272 VAL A O 1
ATOM 2266 N N . TYR A 1 273 ? -15.918 -3.797 15.057 1.00 94.94 273 TYR A N 1
ATOM 2267 C CA . TYR A 1 273 ? -17.228 -4.227 15.533 1.00 94.94 273 TYR A CA 1
ATOM 2268 C C . TYR A 1 273 ? -17.363 -5.754 15.518 1.00 94.94 273 TYR A C 1
ATOM 2270 O O . TYR A 1 273 ? -17.745 -6.350 16.522 1.00 94.94 273 TYR A O 1
ATOM 2278 N N . ASN A 1 274 ? -16.991 -6.406 14.412 1.00 93.94 274 ASN A N 1
ATOM 2279 C CA . ASN A 1 274 ? -17.032 -7.866 14.307 1.00 93.94 274 ASN A CA 1
ATOM 2280 C C . ASN A 1 274 ? -16.133 -8.549 15.356 1.00 93.94 274 ASN A C 1
ATOM 2282 O O . ASN A 1 274 ? -16.515 -9.577 15.923 1.00 93.94 274 ASN A O 1
ATOM 2286 N N . ILE A 1 275 ? -14.955 -7.982 15.636 1.00 93.56 275 ILE A N 1
ATOM 2287 C CA . ILE A 1 275 ? -14.043 -8.471 16.680 1.00 93.56 275 ILE A CA 1
ATOM 2288 C C . ILE A 1 275 ? -14.666 -8.297 18.071 1.00 93.56 275 ILE A C 1
ATOM 2290 O O . ILE A 1 275 ? -14.664 -9.238 18.865 1.00 93.56 275 ILE A O 1
ATOM 2294 N N . GLU A 1 276 ? -15.219 -7.120 18.370 1.00 95.12 276 GLU A N 1
ATOM 2295 C CA . GLU A 1 276 ? -15.874 -6.831 19.650 1.00 95.12 276 GLU A CA 1
ATOM 2296 C C . GLU A 1 276 ? -17.059 -7.776 19.891 1.00 95.12 276 GLU A C 1
ATOM 2298 O O . GLU A 1 276 ? -17.155 -8.389 20.955 1.00 95.12 276 GLU A O 1
ATOM 2303 N N . GLU A 1 277 ? -17.907 -7.980 18.882 1.00 94.44 277 GLU A N 1
ATOM 2304 C CA . GLU A 1 277 ? -19.030 -8.918 18.942 1.00 94.44 277 GLU A CA 1
ATOM 2305 C C . GLU A 1 277 ? -18.571 -10.360 19.181 1.00 94.44 277 GLU A C 1
ATOM 2307 O O . GLU A 1 277 ? -19.155 -11.064 20.013 1.00 94.44 277 GLU A O 1
ATOM 2312 N N . SER A 1 278 ? -17.508 -10.797 18.499 1.00 94.44 278 SER A N 1
ATOM 2313 C CA . SER A 1 278 ? -16.935 -12.138 18.678 1.00 94.44 278 SER A CA 1
ATOM 2314 C C . SER A 1 278 ? -16.447 -12.338 20.116 1.00 94.44 278 SER A C 1
ATOM 2316 O O . SER A 1 278 ? -16.758 -13.348 20.751 1.00 94.44 278 SER A O 1
ATOM 2318 N N . LEU A 1 279 ? -15.765 -11.334 20.673 1.00 93.62 279 LEU A N 1
ATOM 2319 C CA . LEU A 1 279 ? -15.255 -11.361 22.043 1.00 93.62 279 LEU A CA 1
ATOM 2320 C C . LEU A 1 279 ? -16.382 -11.335 23.084 1.00 93.62 279 LEU A C 1
ATOM 2322 O O . LEU A 1 279 ? -16.331 -12.083 24.059 1.00 93.62 279 LEU A O 1
ATOM 2326 N N . ILE A 1 280 ? -17.436 -10.543 22.869 1.00 93.62 280 ILE A N 1
ATOM 2327 C CA . ILE A 1 280 ? -18.624 -10.540 23.737 1.00 93.62 280 ILE A CA 1
ATOM 2328 C C . ILE A 1 280 ? -19.311 -11.911 23.730 1.00 93.62 280 ILE A C 1
ATOM 2330 O O . ILE A 1 280 ? -19.742 -12.393 24.781 1.00 93.62 280 ILE A O 1
ATOM 2334 N N . ASN A 1 281 ? -19.430 -12.549 22.564 1.00 93.69 281 ASN A N 1
ATOM 2335 C CA . ASN A 1 281 ? -20.022 -13.881 22.451 1.00 93.69 281 ASN A CA 1
ATOM 2336 C C . ASN A 1 281 ? -19.187 -14.929 23.193 1.00 93.69 281 ASN A C 1
ATOM 2338 O O . ASN A 1 281 ? -19.741 -15.749 23.927 1.00 93.69 281 ASN A O 1
ATOM 2342 N N . GLU A 1 282 ? -17.863 -14.874 23.060 1.00 93.44 282 GLU A N 1
ATOM 2343 C CA . GLU A 1 282 ? -16.948 -15.754 23.788 1.00 93.44 282 GLU A CA 1
ATOM 2344 C C . GLU A 1 282 ? -17.069 -15.570 25.309 1.00 93.44 282 GLU A C 1
ATOM 2346 O O . GLU A 1 282 ? -17.228 -16.549 26.039 1.00 93.44 282 GLU A O 1
ATOM 2351 N N . MET A 1 283 ? -17.125 -14.324 25.796 1.00 90.69 283 MET A N 1
ATOM 2352 C CA . MET A 1 283 ? -17.337 -14.020 27.219 1.00 90.69 283 MET A CA 1
ATOM 2353 C C . MET A 1 283 ? -18.674 -14.549 27.762 1.00 90.69 283 MET A C 1
ATOM 2355 O O . MET A 1 283 ? -18.777 -14.868 28.945 1.00 90.69 283 MET A O 1
ATOM 2359 N N . LYS A 1 284 ? -19.698 -14.670 26.908 1.00 92.38 284 LYS A N 1
ATOM 2360 C CA . LYS A 1 284 ? -21.004 -15.264 27.247 1.00 92.38 284 LYS A CA 1
ATOM 2361 C C . LYS A 1 284 ? -21.006 -16.798 27.205 1.00 92.38 284 LYS A C 1
ATOM 2363 O O . LYS A 1 284 ? -22.048 -17.408 27.437 1.00 92.38 284 LYS A O 1
ATOM 2368 N N . GLY A 1 285 ? -19.864 -17.425 26.927 1.00 91.69 285 GLY A N 1
ATOM 2369 C CA . GLY A 1 285 ? -19.709 -18.878 26.885 1.00 91.69 285 GLY A CA 1
ATOM 2370 C C . GLY A 1 285 ? -20.077 -19.515 25.543 1.00 91.69 285 GLY A C 1
ATOM 2371 O O . GLY A 1 285 ? -20.237 -20.737 25.481 1.00 91.69 285 GLY A O 1
ATOM 2372 N N . CYS A 1 286 ? -20.213 -18.733 24.464 1.00 91.00 286 CYS A N 1
ATOM 2373 C CA . CYS A 1 286 ? -20.344 -19.301 23.122 1.00 91.00 286 CYS A CA 1
ATOM 2374 C C . CYS A 1 286 ? -19.066 -20.061 22.745 1.00 91.00 286 CYS A C 1
ATOM 2376 O O . CYS A 1 286 ? -17.951 -19.652 23.067 1.00 91.00 286 CYS A O 1
ATOM 2378 N N . LYS A 1 287 ? -19.215 -21.173 22.018 1.00 86.94 287 LYS A N 1
ATOM 2379 C CA . LYS A 1 287 ? -18.060 -21.914 21.494 1.00 86.94 287 LYS A CA 1
ATOM 2380 C C . LYS A 1 287 ? -17.312 -21.037 20.492 1.00 86.94 287 LYS A C 1
ATOM 2382 O O . LYS A 1 287 ? -17.946 -20.392 19.665 1.00 86.94 287 LYS A O 1
ATOM 2387 N N . ILE A 1 288 ? -15.980 -21.107 20.488 1.00 84.69 288 ILE A N 1
ATOM 2388 C CA . ILE A 1 288 ? -15.111 -20.323 19.586 1.00 84.69 288 ILE A CA 1
ATOM 2389 C C . ILE A 1 288 ? -15.563 -20.415 18.119 1.00 84.69 288 ILE A C 1
ATOM 2391 O O . ILE A 1 288 ? -15.620 -19.407 17.430 1.00 84.69 288 ILE A O 1
ATOM 2395 N N . GLN A 1 289 ? -15.956 -21.607 17.658 1.00 83.69 289 GLN A N 1
ATOM 2396 C CA . GLN A 1 289 ? -16.404 -21.841 16.274 1.00 83.69 289 GLN A CA 1
ATOM 2397 C C . GLN A 1 289 ? -17.705 -21.124 15.894 1.00 83.69 289 GLN A C 1
ATOM 2399 O O . GLN A 1 289 ? -17.994 -20.984 14.710 1.00 83.69 289 GLN A O 1
ATOM 2404 N N . ASP A 1 290 ? -18.517 -20.775 16.889 1.00 84.38 290 ASP A N 1
ATOM 2405 C CA . ASP A 1 290 ? -19.798 -20.100 16.703 1.00 84.38 290 ASP A CA 1
ATOM 2406 C C . ASP A 1 290 ? -19.674 -18.599 17.048 1.00 84.38 290 ASP A C 1
ATOM 2408 O O . ASP A 1 290 ? -20.464 -17.792 16.567 1.00 84.38 290 ASP A O 1
ATOM 2412 N N . ALA A 1 291 ? -18.674 -18.221 17.857 1.00 88.38 291 ALA A N 1
ATOM 2413 C CA . ALA A 1 291 ? -18.358 -16.836 18.201 1.00 88.38 291 ALA A CA 1
ATOM 2414 C C . ALA A 1 291 ? -17.536 -16.122 17.115 1.00 88.38 291 ALA A C 1
ATOM 2416 O O . ALA A 1 291 ? -17.773 -14.944 16.869 1.00 88.38 291 ALA A O 1
ATOM 2417 N N . TRP A 1 292 ? -16.612 -16.828 16.453 1.00 87.62 292 TRP A N 1
ATOM 2418 C CA . TRP A 1 292 ? -15.706 -16.277 15.443 1.00 87.62 292 TRP A CA 1
ATOM 2419 C C . TRP A 1 292 ? -16.041 -16.798 14.043 1.00 87.62 292 TRP A C 1
ATOM 2421 O O . TRP A 1 292 ? -16.167 -18.006 13.822 1.00 87.62 292 TRP A O 1
ATOM 2431 N N . LYS A 1 293 ? -16.138 -15.892 13.064 1.00 81.62 293 LYS A N 1
ATOM 2432 C CA . LYS A 1 293 ? -16.355 -16.262 11.659 1.00 81.62 293 LYS A CA 1
ATOM 2433 C C . LYS A 1 293 ? -15.076 -16.858 11.067 1.00 81.62 293 LYS A C 1
ATOM 2435 O O . LYS A 1 293 ? -14.035 -16.211 11.033 1.00 81.62 293 LYS A O 1
ATOM 2440 N N . ALA A 1 294 ? -15.159 -18.088 10.563 1.00 72.94 294 ALA A N 1
ATOM 2441 C CA . ALA A 1 294 ? -14.061 -18.743 9.852 1.00 72.94 294 ALA A CA 1
ATOM 2442 C C . ALA A 1 294 ? -14.059 -18.344 8.364 1.00 72.94 294 ALA A C 1
ATOM 2444 O O . ALA A 1 294 ? -14.412 -19.150 7.498 1.00 72.94 294 ALA A O 1
ATOM 2445 N N . GLU A 1 295 ? -13.703 -17.087 8.098 1.00 72.00 295 GLU A N 1
ATOM 2446 C CA . GLU A 1 295 ? -13.537 -16.505 6.761 1.00 72.00 295 GLU A CA 1
ATOM 2447 C C . GLU A 1 295 ? -12.037 -16.325 6.494 1.00 72.00 295 GLU A C 1
ATOM 2449 O O . GLU A 1 295 ? -11.415 -15.379 6.965 1.00 72.00 295 GLU A O 1
ATOM 2454 N N . ALA A 1 296 ? -11.432 -17.292 5.807 1.00 68.06 296 ALA A N 1
ATOM 2455 C CA . ALA A 1 296 ? -10.008 -17.292 5.492 1.00 68.06 296 ALA A CA 1
ATOM 2456 C C . ALA A 1 296 ? -9.780 -17.858 4.086 1.00 68.06 296 ALA A C 1
ATOM 2458 O O . ALA A 1 296 ? -10.553 -18.701 3.618 1.00 68.06 296 ALA A O 1
ATOM 2459 N N . ASP A 1 297 ? -8.715 -17.406 3.423 1.00 68.44 297 ASP A N 1
ATOM 2460 C CA . ASP A 1 297 ? -8.271 -18.005 2.167 1.00 68.44 297 ASP A CA 1
ATOM 2461 C C . ASP A 1 297 ? -7.621 -19.384 2.398 1.00 68.44 297 ASP A C 1
ATOM 2463 O O . ASP A 1 297 ? -7.295 -19.779 3.522 1.00 68.44 297 ASP A O 1
ATOM 2467 N N . GLU A 1 298 ? -7.435 -20.152 1.324 1.00 68.31 298 GLU A N 1
ATOM 2468 C CA . GLU A 1 298 ? -6.916 -21.523 1.412 1.00 68.31 298 GLU A CA 1
ATOM 2469 C C . GLU A 1 298 ? -5.500 -21.584 2.010 1.00 68.31 298 GLU A C 1
ATOM 2471 O O . GLU A 1 298 ? -5.173 -22.491 2.787 1.00 68.31 298 GLU A O 1
ATOM 2476 N N . ARG A 1 299 ? -4.669 -20.579 1.711 1.00 66.50 299 ARG A N 1
ATOM 2477 C CA . ARG A 1 299 ? -3.309 -20.468 2.246 1.00 66.50 299 ARG A CA 1
ATOM 2478 C C . ARG A 1 299 ? -3.335 -20.288 3.765 1.00 66.50 299 ARG A C 1
ATOM 2480 O O . ARG A 1 299 ? -2.602 -20.971 4.479 1.00 66.50 299 ARG A O 1
ATOM 2487 N N . THR A 1 300 ? -4.217 -19.428 4.259 1.00 70.12 300 THR A N 1
ATOM 2488 C CA . THR A 1 300 ? -4.417 -19.149 5.682 1.00 70.12 300 THR A CA 1
ATOM 2489 C C . THR A 1 300 ? -5.049 -20.348 6.388 1.00 70.12 300 THR A C 1
ATOM 2491 O O . THR A 1 300 ? -4.596 -20.735 7.464 1.00 70.12 300 THR A O 1
ATOM 2494 N N . CYS A 1 301 ? -6.021 -21.025 5.765 1.00 74.81 301 CYS A N 1
ATOM 2495 C CA . CYS A 1 301 ? -6.587 -22.273 6.287 1.00 74.81 301 CYS A CA 1
ATOM 2496 C C . CYS A 1 301 ? -5.533 -23.378 6.447 1.00 74.81 301 CYS A C 1
ATOM 2498 O O . CYS A 1 301 ? -5.585 -24.139 7.414 1.00 74.81 301 CYS A O 1
ATOM 2500 N N . THR A 1 302 ? -4.567 -23.464 5.528 1.00 72.31 302 THR A N 1
ATOM 2501 C CA . THR A 1 302 ? -3.503 -24.479 5.569 1.00 72.31 302 THR A CA 1
ATOM 2502 C C . THR A 1 302 ? -2.608 -24.313 6.799 1.00 72.31 302 THR A C 1
ATOM 2504 O O . THR A 1 302 ? -2.255 -25.314 7.430 1.00 72.31 302 THR A O 1
ATOM 2507 N N . ALA A 1 303 ? -2.292 -23.068 7.162 1.00 74.12 303 ALA A N 1
ATOM 2508 C CA . ALA A 1 303 ? -1.475 -22.716 8.325 1.00 74.12 303 ALA A CA 1
ATOM 2509 C C . ALA A 1 303 ? -2.274 -22.590 9.638 1.00 74.12 303 ALA A C 1
ATOM 2511 O O . ALA A 1 303 ? -1.686 -22.366 10.690 1.00 74.12 303 ALA A O 1
ATOM 2512 N N . CYS A 1 304 ? -3.602 -22.716 9.597 1.00 75.44 304 CYS A N 1
ATOM 2513 C CA . CYS A 1 304 ? -4.461 -22.502 10.755 1.00 75.44 304 CYS A CA 1
ATOM 2514 C C . CYS A 1 304 ? -4.428 -23.691 11.730 1.00 75.44 304 CYS A C 1
ATOM 2516 O O . CYS A 1 304 ? -4.800 -24.810 11.369 1.00 75.44 304 CYS A O 1
ATOM 2518 N N . ASP A 1 305 ? -4.103 -23.437 12.99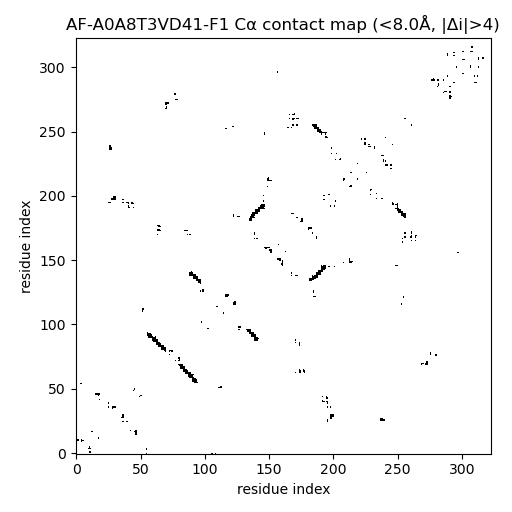8 1.00 77.12 305 ASP A N 1
ATOM 2519 C CA . ASP A 1 305 ? -4.102 -24.462 14.056 1.00 77.12 305 ASP A CA 1
ATOM 2520 C C . ASP A 1 305 ? -5.494 -25.072 14.307 1.00 77.12 305 ASP A C 1
ATOM 2522 O O . ASP A 1 305 ? -5.628 -26.236 14.684 1.00 77.12 305 ASP A O 1
ATOM 2526 N N . PHE A 1 306 ? -6.555 -24.315 14.020 1.00 74.94 306 PHE A N 1
ATOM 2527 C CA . PHE A 1 306 ? -7.949 -24.734 14.188 1.00 74.94 306 PHE A CA 1
ATOM 2528 C C . PHE A 1 306 ? -8.473 -25.576 13.009 1.00 74.94 306 PHE A C 1
ATOM 2530 O O . PHE A 1 306 ? -9.623 -26.028 13.032 1.00 74.94 306 PHE A O 1
ATOM 2537 N N . ARG A 1 307 ? -7.660 -25.824 11.967 1.00 73.56 307 ARG A N 1
ATOM 2538 C CA . ARG A 1 307 ? -8.086 -26.496 10.721 1.00 73.56 307 ARG A CA 1
ATOM 2539 C C . ARG A 1 307 ? -8.701 -27.881 10.931 1.00 73.56 307 ARG A C 1
ATOM 2541 O O . ARG A 1 307 ? -9.528 -28.301 10.126 1.00 73.56 307 ARG A O 1
ATOM 2548 N N . THR A 1 308 ? -8.314 -28.597 11.986 1.00 72.12 308 THR A N 1
ATOM 2549 C CA . THR A 1 308 ? -8.751 -29.980 12.256 1.00 72.12 308 THR A CA 1
ATOM 2550 C C . THR A 1 308 ? -10.192 -30.068 12.752 1.00 72.12 308 THR A C 1
ATOM 2552 O O . THR A 1 308 ? -10.861 -31.071 12.513 1.00 72.12 308 THR A O 1
ATOM 2555 N N . PHE A 1 309 ? -10.697 -29.018 13.399 1.00 75.25 309 PHE A N 1
ATOM 2556 C CA . PHE A 1 309 ? -12.063 -28.965 13.928 1.00 75.25 309 PHE A CA 1
ATOM 2557 C C . PHE A 1 309 ? -12.881 -27.780 13.397 1.00 75.25 309 PHE A C 1
ATOM 2559 O O . PHE A 1 309 ? -14.054 -27.643 13.742 1.00 75.25 309 PHE A O 1
ATOM 2566 N N . CYS A 1 310 ? -12.304 -26.958 12.516 1.00 75.12 310 CYS A N 1
ATOM 2567 C CA . CYS A 1 310 ? -13.016 -25.920 11.782 1.00 75.12 310 CYS A CA 1
ATOM 2568 C C . CYS A 1 310 ? -14.077 -26.531 10.853 1.00 75.12 310 CYS A C 1
ATOM 2570 O O . CYS A 1 310 ? -13.774 -27.337 9.970 1.00 75.12 310 CYS A O 1
ATOM 2572 N N . LYS A 1 311 ? -15.334 -26.104 11.017 1.00 73.94 311 LYS A N 1
ATOM 2573 C CA . LYS A 1 311 ? -16.468 -26.558 10.193 1.00 73.94 311 LYS A CA 1
ATOM 2574 C C . LYS A 1 311 ? -16.323 -26.159 8.714 1.00 73.94 311 LYS A C 1
ATOM 2576 O O . LYS A 1 311 ? -16.830 -26.878 7.857 1.00 73.94 311 LYS A O 1
ATOM 2581 N N . ASN A 1 312 ? -15.605 -25.066 8.434 1.00 70.06 312 ASN A N 1
ATOM 2582 C CA . ASN A 1 312 ? -15.414 -24.503 7.093 1.00 70.06 312 ASN A CA 1
ATOM 2583 C C . ASN A 1 312 ? -14.182 -25.049 6.354 1.00 70.06 312 ASN A C 1
ATOM 2585 O O . ASN A 1 312 ? -13.999 -24.737 5.177 1.00 70.06 312 ASN A O 1
ATOM 2589 N N . ASN A 1 313 ? -13.345 -25.874 6.995 1.00 68.38 313 ASN A N 1
ATOM 2590 C CA . ASN A 1 313 ? -12.222 -26.491 6.299 1.00 68.38 313 ASN A CA 1
ATOM 2591 C C . ASN A 1 313 ? -12.733 -27.577 5.333 1.00 68.38 313 ASN A C 1
ATOM 2593 O O . ASN A 1 313 ? -13.263 -28.609 5.755 1.00 68.38 313 ASN A O 1
ATOM 2597 N N . LYS A 1 314 ? -12.559 -27.345 4.026 1.00 61.03 314 LYS A N 1
ATOM 2598 C CA . LYS A 1 314 ? -12.936 -28.291 2.962 1.00 61.03 314 LYS A CA 1
ATOM 2599 C C . LYS A 1 314 ? -12.047 -29.539 2.950 1.00 61.03 314 LYS A C 1
ATOM 260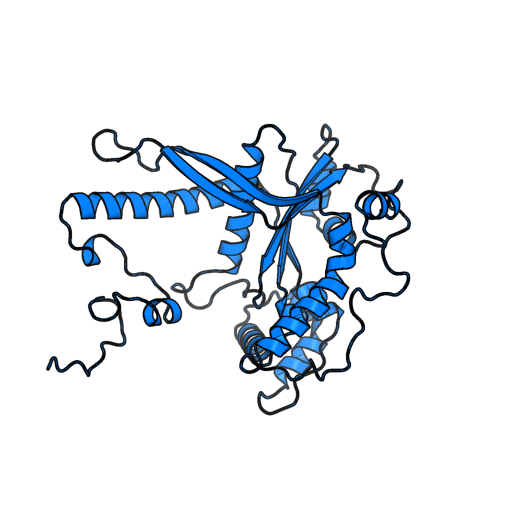1 O O . LYS A 1 314 ? -12.516 -30.616 2.592 1.00 61.03 314 LYS A O 1
ATOM 2606 N N . ASN A 1 315 ? -10.808 -29.417 3.423 1.00 55.53 315 ASN A N 1
ATOM 2607 C CA . ASN A 1 315 ? -9.863 -30.517 3.575 1.00 55.53 315 ASN A CA 1
ATOM 2608 C C . ASN A 1 315 ? -9.993 -31.118 4.978 1.00 55.53 315 ASN A C 1
ATOM 2610 O O . ASN A 1 315 ? -9.077 -31.031 5.798 1.00 55.53 315 ASN A O 1
ATOM 2614 N N . LYS A 1 316 ? -11.146 -31.730 5.279 1.00 54.09 316 LYS A N 1
ATOM 2615 C CA . LYS A 1 316 ? -11.240 -32.635 6.432 1.00 54.09 316 LYS A CA 1
ATOM 2616 C C . LYS A 1 316 ? -10.313 -33.811 6.150 1.00 54.09 316 LYS A C 1
ATOM 2618 O O . LYS A 1 316 ? -10.642 -34.684 5.348 1.00 54.09 316 LYS A O 1
ATOM 2623 N N . THR A 1 317 ? -9.136 -33.806 6.765 1.00 47.94 317 THR A N 1
ATOM 2624 C CA . THR A 1 317 ? -8.191 -34.918 6.719 1.00 47.94 317 THR A CA 1
ATOM 2625 C C . THR A 1 317 ? -8.924 -36.202 7.101 1.00 47.94 317 THR A C 1
ATOM 2627 O O . THR A 1 317 ? -9.420 -36.339 8.217 1.00 47.94 317 THR A O 1
ATOM 2630 N N . LYS A 1 318 ? -9.009 -37.143 6.152 1.00 46.88 318 LYS A N 1
ATOM 2631 C CA . LYS A 1 318 ? -9.524 -38.504 6.374 1.00 46.88 318 LYS A CA 1
ATOM 2632 C C . LYS A 1 318 ? -8.639 -39.337 7.306 1.00 46.88 318 LYS A C 1
ATOM 2634 O O . LYS A 1 318 ? -9.065 -40.408 7.718 1.00 46.88 318 LYS A O 1
ATOM 2639 N N . ASP A 1 319 ? -7.470 -38.838 7.689 1.00 47.09 319 ASP A N 1
ATOM 2640 C CA . ASP A 1 319 ? -6.495 -39.589 8.467 1.00 47.09 319 ASP A CA 1
ATOM 2641 C C . ASP A 1 319 ? -6.185 -38.885 9.786 1.00 47.09 319 ASP A C 1
ATOM 2643 O O . ASP A 1 319 ? -5.251 -38.099 9.906 1.00 47.09 319 ASP A O 1
ATOM 2647 N N . PHE A 1 320 ? -6.989 -39.192 10.799 1.00 43.91 320 PHE A N 1
ATOM 2648 C CA . PHE A 1 320 ? -6.547 -39.137 12.188 1.00 43.91 320 PHE A CA 1
ATOM 2649 C C . PHE A 1 320 ? -7.112 -40.367 12.904 1.00 43.91 320 PHE A C 1
ATOM 2651 O O . PHE A 1 320 ? -8.248 -40.375 13.374 1.00 43.91 320 PHE A O 1
ATOM 2658 N N . LYS A 1 321 ? -6.321 -41.446 12.945 1.00 41.44 321 LYS A N 1
ATOM 2659 C CA . LYS A 1 321 ? -6.483 -42.487 13.963 1.00 41.44 321 LYS A CA 1
ATOM 2660 C C . LYS A 1 321 ? -5.647 -42.055 15.159 1.00 41.44 321 LYS A C 1
ATOM 2662 O O . LYS A 1 321 ? -4.427 -41.971 15.058 1.00 41.44 321 LYS A O 1
ATOM 2667 N N . ILE A 1 322 ? -6.327 -41.723 16.247 1.00 39.56 322 ILE A N 1
ATOM 2668 C CA . ILE A 1 322 ? -5.704 -41.495 17.551 1.00 39.56 322 ILE A CA 1
ATOM 2669 C C . ILE A 1 322 ? -5.076 -42.837 17.991 1.00 39.56 322 ILE A C 1
ATOM 2671 O O . ILE A 1 322 ? -5.765 -43.852 17.845 1.00 39.56 322 ILE A O 1
ATOM 2675 N N . PRO A 1 323 ? -3.807 -42.875 18.448 1.00 43.81 323 PRO A N 1
ATOM 2676 C CA . PRO A 1 323 ? -3.216 -44.057 19.077 1.00 43.81 323 PRO A CA 1
ATOM 2677 C C . PRO A 1 323 ? -3.982 -44.525 20.315 1.00 43.81 323 PRO A C 1
ATOM 2679 O O . PRO A 1 323 ? -4.444 -43.647 21.083 1.00 43.81 323 PRO A O 1
#

pLDDT: mean 82.19, std 16.25, range [39.56, 97.88]

Radius of gyration: 23.3 Å; Cα contacts (8 Å, |Δi|>4): 383; chains: 1; bounding box: 54×72×56 Å